Protein AF-A0AA43UEH5-F1 (afdb_monomer_lite)

pLDDT: mean 90.7, std 9.45, range [50.19, 98.5]

Foldseek 3Di:
DVLLVQCPPPDLVSNLVSLVVCLVLVQPVCLVVLVVSLVVDDPSSVVSSVVSVVSLVVLVVCLVVLLVCLQPHDDPSNLVSLVSLLRNPEPVCLVSLLVSLLVDDDPSVVSSLSSQLSNQVSPVVCVVVNVLSSDRADDQDLVVLVVVLVVLCCCQVPVCVVPPLPAQADEPVVLVVLVVVLSVLVSNLSRCVVNVVVDDVVSVVSSVVSVVSSVVSVVSSVSHHYDYDDPPDQVPFAQDPVPRHGWDQDPQGTADPPPGDHD

Structure (mmCIF, N/CA/C/O backbone):
data_A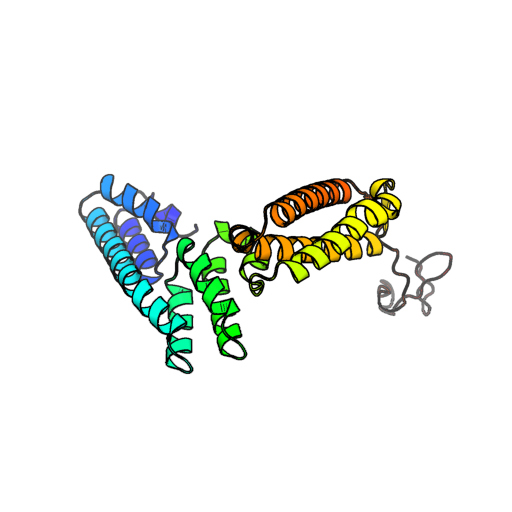F-A0AA43UEH5-F1
#
_entry.id   AF-A0AA43UEH5-F1
#
loop_
_atom_site.group_PDB
_atom_site.id
_atom_site.type_symbol
_atom_site.label_atom_id
_atom_site.label_alt_id
_atom_site.label_comp_id
_atom_site.label_asym_id
_atom_site.label_entity_id
_atom_site.label_seq_id
_atom_site.pdbx_PDB_ins_code
_atom_site.Cartn_x
_atom_site.Cartn_y
_atom_site.Cartn_z
_atom_site.occupancy
_atom_site.B_iso_or_equiv
_atom_site.auth_seq_id
_atom_site.auth_comp_id
_atom_site.auth_asym_id
_atom_site.auth_atom_id
_atom_site.pdbx_PDB_model_num
ATOM 1 N N . ASP A 1 1 ? -4.930 14.121 15.619 1.00 61.22 1 ASP A N 1
ATOM 2 C CA . ASP A 1 1 ? -4.196 15.353 15.995 1.00 61.22 1 ASP A CA 1
ATOM 3 C C . ASP A 1 1 ? -4.979 16.471 16.680 1.00 61.22 1 ASP A C 1
ATOM 5 O O . ASP A 1 1 ? -4.682 16.768 17.833 1.00 61.22 1 ASP A O 1
ATOM 9 N N . MET A 1 2 ? -5.946 17.141 16.036 1.00 75.19 2 MET A N 1
ATOM 10 C CA . MET A 1 2 ? -6.495 18.402 16.584 1.00 75.19 2 MET A CA 1
ATOM 11 C C . MET A 1 2 ? -7.219 18.259 17.939 1.00 75.19 2 MET A C 1
ATOM 13 O O . MET A 1 2 ? -7.168 19.185 18.749 1.00 75.19 2 MET A O 1
ATOM 17 N N . LEU A 1 3 ? -7.880 17.123 18.186 1.00 81.69 3 LEU A N 1
ATOM 18 C CA . LEU A 1 3 ? -8.631 16.855 19.420 1.00 81.69 3 LEU A CA 1
ATOM 19 C C . LEU A 1 3 ? -7.764 16.225 20.520 1.00 81.69 3 LEU A C 1
ATOM 21 O O . LEU A 1 3 ? -7.889 16.596 21.683 1.00 81.69 3 LEU A O 1
ATOM 25 N N . GLN A 1 4 ? -6.829 15.339 20.162 1.00 83.44 4 GLN A N 1
ATOM 26 C CA . GLN A 1 4 ? -5.982 14.605 21.118 1.00 83.44 4 GLN A CA 1
ATOM 27 C C . GLN A 1 4 ? -5.139 15.524 22.010 1.00 83.44 4 GLN A C 1
ATOM 29 O O . GLN A 1 4 ? -4.948 15.232 23.185 1.00 83.44 4 GLN A O 1
ATOM 34 N N . ARG A 1 5 ? -4.703 16.693 21.518 1.00 87.88 5 ARG A N 1
ATOM 35 C CA . ARG A 1 5 ? -3.992 17.682 22.355 1.00 87.88 5 ARG A CA 1
ATOM 36 C C . ARG A 1 5 ? -4.785 18.125 23.591 1.00 87.88 5 ARG A C 1
ATOM 38 O O . ARG A 1 5 ? -4.182 18.460 24.607 1.00 87.88 5 ARG A O 1
ATOM 45 N N . TYR A 1 6 ? -6.117 18.094 23.534 1.00 91.62 6 TYR A N 1
ATOM 46 C CA . TYR A 1 6 ? -6.974 18.460 24.663 1.00 91.62 6 TYR A CA 1
ATOM 47 C C . TYR A 1 6 ? -7.081 17.354 25.724 1.00 91.62 6 TYR A C 1
ATOM 49 O O . TYR A 1 6 ? -7.502 17.639 26.842 1.00 91.62 6 TYR A O 1
ATOM 57 N N . LEU A 1 7 ? -6.597 16.134 25.453 1.00 91.00 7 LEU A N 1
ATOM 58 C CA . LEU A 1 7 ? -6.440 15.086 26.474 1.00 91.00 7 LEU A CA 1
ATOM 59 C C . LEU A 1 7 ? -5.427 15.487 27.566 1.00 91.00 7 LEU A C 1
ATOM 61 O O . LEU A 1 7 ? -5.494 14.999 28.696 1.00 91.00 7 LEU A O 1
ATOM 65 N N . LYS A 1 8 ? -4.524 16.429 27.259 1.00 90.12 8 LYS A N 1
ATOM 66 C CA . LYS A 1 8 ? -3.533 16.992 28.192 1.00 90.12 8 LYS A CA 1
ATOM 67 C C . LYS A 1 8 ? -4.030 18.233 28.951 1.00 90.12 8 LYS A C 1
ATOM 69 O O . LYS A 1 8 ? -3.262 18.812 29.712 1.00 90.12 8 LYS A O 1
ATOM 74 N N . ASN A 1 9 ? -5.282 18.660 28.755 1.00 91.94 9 ASN A N 1
ATOM 75 C CA . ASN A 1 9 ? -5.841 19.839 29.428 1.00 91.94 9 ASN A CA 1
ATOM 76 C C . ASN A 1 9 ? -5.871 19.652 30.960 1.00 91.94 9 ASN A C 1
ATOM 78 O O . ASN A 1 9 ? -5.959 18.529 31.441 1.00 91.94 9 ASN A O 1
ATOM 82 N N . SER A 1 10 ? -5.792 20.719 31.751 1.00 89.19 10 SER A N 1
ATOM 83 C CA . SER A 1 10 ? -5.919 20.614 33.212 1.00 89.19 10 SER A CA 1
ATOM 84 C C . SER A 1 10 ? -7.360 20.340 33.663 1.00 89.19 10 SER A C 1
ATOM 86 O O . SER A 1 10 ? -7.561 19.687 34.687 1.00 89.19 10 SER A O 1
ATOM 88 N N . ASP A 1 11 ? -8.359 20.787 32.898 1.00 93.44 11 ASP A N 1
ATOM 89 C CA . ASP A 1 11 ? -9.774 20.579 33.190 1.00 93.44 11 ASP A CA 1
ATOM 90 C C . ASP A 1 11 ? -10.220 19.159 32.809 1.00 93.44 11 ASP A C 1
ATOM 92 O O . ASP A 1 11 ? -10.184 18.733 31.651 1.00 93.44 11 ASP A O 1
ATOM 96 N N . GLN A 1 12 ? -10.683 18.418 33.812 1.00 91.50 12 GLN A N 1
ATOM 97 C CA . GLN A 1 12 ? -11.155 17.044 33.669 1.00 91.50 12 GLN A CA 1
ATOM 98 C C . GLN A 1 12 ? -12.424 16.937 32.823 1.00 91.50 12 GLN A C 1
ATOM 100 O O . GLN A 1 12 ? -12.582 15.955 32.101 1.00 91.50 12 GLN A O 1
ATOM 105 N N . ARG A 1 13 ? -13.311 17.937 32.868 1.00 93.81 13 ARG A N 1
ATOM 106 C CA . ARG A 1 13 ? -14.539 17.950 32.059 1.00 93.81 13 ARG A CA 1
ATOM 107 C C . ARG A 1 13 ? -14.193 18.052 30.583 1.00 93.81 13 ARG A C 1
ATOM 109 O O . ARG A 1 13 ? -14.761 17.329 29.775 1.00 93.81 13 ARG A O 1
ATOM 116 N N . VAL A 1 14 ? -13.199 18.879 30.252 1.00 94.62 14 VAL A N 1
ATOM 117 C CA . VAL A 1 14 ? -12.677 18.991 28.885 1.00 94.62 14 VAL A CA 1
ATOM 118 C C . VAL A 1 14 ? -12.113 17.650 28.421 1.00 94.62 14 VAL A C 1
ATOM 120 O O . VAL A 1 14 ? -12.429 17.220 27.316 1.00 94.62 14 VAL A O 1
ATOM 123 N N . LYS A 1 15 ? -11.338 16.946 29.259 1.00 94.88 15 LYS A N 1
ATOM 124 C CA . LYS A 1 15 ? -10.844 15.604 28.905 1.00 94.88 15 LYS A CA 1
ATOM 125 C C . LYS A 1 15 ? -11.985 14.631 28.623 1.00 94.88 15 LYS A C 1
ATOM 127 O O . LYS A 1 15 ? -11.950 13.963 27.599 1.00 94.88 15 LYS A O 1
ATOM 132 N N . ILE A 1 16 ? -12.986 14.561 29.501 1.00 95.38 16 ILE A N 1
ATOM 133 C CA . ILE A 1 16 ? -14.135 13.651 29.352 1.00 95.38 16 ILE A CA 1
ATOM 134 C C . ILE A 1 16 ? -14.909 13.948 28.062 1.00 95.38 16 ILE A C 1
ATOM 136 O O . ILE A 1 16 ? -15.238 13.021 27.322 1.00 95.38 16 ILE A O 1
ATOM 140 N N . GLU A 1 17 ? -15.145 15.222 27.753 1.00 95.25 17 GLU A N 1
ATOM 141 C CA . GLU A 1 17 ? -15.842 15.623 26.527 1.00 95.25 17 GLU A CA 1
ATOM 142 C C . GLU A 1 17 ? -15.043 15.234 25.278 1.00 95.25 17 GLU A C 1
ATOM 144 O O . GLU A 1 17 ? -15.584 14.683 24.320 1.00 95.25 17 GLU A O 1
ATOM 149 N N . VAL A 1 18 ? -13.723 15.435 25.310 1.00 95.94 18 VAL A N 1
ATOM 150 C CA . VAL A 1 18 ? -12.828 15.023 24.223 1.00 95.94 18 VAL A CA 1
ATOM 151 C C . VAL A 1 18 ? -12.849 13.505 24.052 1.00 95.94 18 VAL A C 1
ATOM 153 O O . VAL A 1 18 ? -12.978 13.037 22.927 1.00 95.94 18 VAL A O 1
ATOM 156 N N . ILE A 1 19 ? -12.779 12.726 25.135 1.00 95.88 19 ILE A N 1
ATOM 157 C CA . ILE A 1 19 ? -12.873 11.258 25.080 1.00 95.88 19 ILE A CA 1
ATOM 158 C C . ILE A 1 19 ? -14.216 10.824 24.478 1.00 95.88 19 ILE A C 1
ATOM 160 O O . ILE A 1 19 ? -14.256 9.935 23.629 1.00 95.88 19 ILE A O 1
ATOM 164 N N . THR A 1 20 ? -15.310 11.478 24.864 1.00 94.25 20 THR A N 1
ATOM 165 C CA . THR A 1 20 ? -16.656 11.204 24.339 1.00 94.25 20 THR A CA 1
ATOM 166 C C . THR A 1 20 ? -16.730 11.489 22.840 1.00 94.25 20 THR A C 1
ATOM 168 O O . THR A 1 20 ? -17.197 10.654 22.066 1.00 94.25 20 THR A O 1
ATOM 171 N N . LEU A 1 21 ? -16.190 12.626 22.399 1.00 93.81 21 LEU A N 1
ATOM 172 C CA . LEU A 1 21 ? -16.119 12.981 20.986 1.00 93.81 21 LEU A CA 1
ATOM 173 C C . LEU A 1 21 ? -15.268 11.977 20.193 1.00 93.81 21 LEU A C 1
ATOM 175 O O . LEU A 1 21 ? -15.700 11.504 19.144 1.00 93.81 21 LEU A O 1
ATOM 179 N N . LEU A 1 22 ? -14.097 11.597 20.714 1.00 93.19 22 LEU A N 1
ATOM 180 C CA . LEU A 1 22 ? -13.231 10.577 20.113 1.00 93.19 22 LEU A CA 1
ATOM 181 C C . LEU A 1 22 ? -13.930 9.209 20.039 1.00 93.19 22 LEU A C 1
ATOM 183 O O . LEU A 1 22 ? -13.752 8.495 19.055 1.00 93.19 22 LEU A O 1
ATOM 187 N N . THR A 1 23 ? -14.755 8.862 21.033 1.00 91.38 23 THR A N 1
ATOM 188 C CA . THR A 1 23 ? -15.570 7.632 21.043 1.00 91.38 23 THR A CA 1
ATOM 189 C C . THR A 1 23 ? -16.600 7.659 19.917 1.00 91.38 23 THR A C 1
ATOM 191 O O . THR A 1 23 ? -16.675 6.723 19.122 1.00 91.38 23 THR A O 1
ATOM 194 N N . ASN A 1 24 ? -17.346 8.760 19.800 1.00 88.56 24 ASN A N 1
ATOM 195 C CA . ASN A 1 24 ? -18.379 8.937 18.776 1.00 88.56 24 ASN A CA 1
ATOM 196 C C . ASN A 1 24 ? -17.799 8.921 17.356 1.00 88.56 24 ASN A C 1
ATOM 198 O O . ASN A 1 24 ? -18.402 8.358 16.444 1.00 88.56 24 ASN A O 1
ATOM 202 N N . LEU A 1 25 ? -16.613 9.507 17.180 1.00 86.19 25 LEU A N 1
ATOM 203 C CA . LEU A 1 25 ? -15.881 9.516 15.913 1.00 86.19 25 LEU A CA 1
ATOM 204 C C . LEU A 1 25 ? -15.111 8.212 15.645 1.00 86.19 25 LEU A C 1
ATOM 206 O O . LEU A 1 25 ? -14.639 8.008 14.529 1.00 86.19 25 LEU A O 1
ATOM 210 N N . ARG A 1 26 ? -15.003 7.320 16.639 1.00 85.50 26 ARG A N 1
ATOM 211 C CA . ARG A 1 26 ? -14.214 6.076 16.586 1.00 85.50 26 ARG A CA 1
ATOM 212 C C . ARG A 1 26 ? -12.745 6.324 16.230 1.00 85.50 26 ARG A C 1
ATOM 214 O O . ARG A 1 26 ? -12.151 5.623 15.409 1.00 85.50 26 ARG A O 1
ATOM 221 N N . GLU A 1 27 ? -12.157 7.339 16.856 1.00 86.88 27 GLU A N 1
ATOM 222 C CA . GLU A 1 27 ? -10.798 7.804 16.571 1.00 86.88 27 GLU A CA 1
ATOM 223 C C . GLU A 1 27 ? -9.733 6.858 17.131 1.00 86.88 27 GLU A C 1
ATOM 225 O O . GLU A 1 27 ? -9.153 7.076 18.196 1.00 86.88 27 GLU A O 1
ATOM 230 N N . ARG A 1 28 ? -9.439 5.795 16.376 1.00 84.94 28 ARG A N 1
ATOM 231 C CA . ARG A 1 28 ? -8.486 4.740 16.764 1.00 84.94 28 ARG A CA 1
ATOM 232 C C . ARG A 1 28 ? -7.089 5.253 17.095 1.00 84.94 28 ARG A C 1
ATOM 234 O O . ARG A 1 28 ? -6.418 4.678 17.945 1.00 84.94 28 ARG A O 1
ATOM 241 N N . GLN A 1 29 ? -6.651 6.342 16.466 1.00 84.12 29 GLN A N 1
ATOM 242 C CA . GLN A 1 29 ? -5.343 6.937 16.755 1.00 84.12 29 GLN A CA 1
ATOM 243 C C . GLN A 1 29 ? -5.217 7.368 18.224 1.00 84.12 29 GLN A C 1
ATOM 245 O O . GLN A 1 29 ? -4.112 7.431 18.749 1.00 84.12 29 GLN A O 1
ATOM 250 N N . ALA A 1 30 ? -6.333 7.645 18.906 1.00 90.00 30 ALA A N 1
ATOM 251 C CA . ALA A 1 30 ? -6.329 8.014 20.313 1.00 90.00 30 ALA A CA 1
ATOM 252 C C . ALA A 1 30 ? -6.156 6.818 21.262 1.00 90.00 30 ALA A C 1
ATOM 254 O O . ALA A 1 30 ? -5.933 7.045 22.443 1.00 90.00 30 ALA A O 1
ATOM 255 N N . ILE A 1 31 ? -6.217 5.558 20.801 1.00 90.81 31 ILE A N 1
ATOM 256 C CA . ILE A 1 31 ? -6.143 4.377 21.686 1.00 90.81 31 ILE A CA 1
ATOM 257 C C . ILE A 1 31 ? -4.894 4.409 22.579 1.00 90.81 31 ILE A C 1
ATOM 259 O O . ILE A 1 31 ? -5.000 4.119 23.770 1.00 90.81 31 ILE A O 1
ATOM 263 N N . GLY A 1 32 ? -3.730 4.776 22.030 1.00 90.19 32 GLY A N 1
ATOM 264 C CA . GLY A 1 32 ? -2.484 4.892 22.797 1.00 90.19 32 GLY A CA 1
ATOM 265 C C . GLY A 1 32 ? -2.583 5.943 23.905 1.00 90.19 32 GLY A C 1
ATOM 266 O O . GLY A 1 32 ? -2.446 5.610 25.082 1.00 90.19 32 GLY A O 1
ATOM 267 N N . ASP A 1 33 ? -2.920 7.179 23.528 1.00 92.88 33 ASP A N 1
ATOM 268 C CA . ASP A 1 33 ? -3.085 8.303 24.458 1.00 92.88 33 ASP A CA 1
ATOM 269 C C . ASP A 1 33 ? -4.147 8.012 25.533 1.00 92.88 33 ASP A C 1
ATOM 271 O O . ASP A 1 33 ? -3.974 8.353 26.700 1.00 92.88 33 ASP A O 1
ATOM 275 N N . ILE A 1 34 ? -5.249 7.353 25.162 1.00 94.81 34 ILE A N 1
ATOM 276 C CA . ILE A 1 34 ? -6.349 6.998 26.066 1.00 94.81 34 ILE A CA 1
ATOM 277 C C . ILE A 1 34 ? -5.930 5.902 27.052 1.00 94.81 34 ILE A C 1
ATOM 279 O O . ILE A 1 34 ? -6.298 5.972 28.227 1.00 94.81 34 ILE A O 1
ATOM 283 N N . LYS A 1 35 ? -5.137 4.910 26.617 1.00 94.56 35 LYS A N 1
ATOM 284 C CA . LYS A 1 35 ? -4.568 3.886 27.511 1.00 94.56 35 LYS A CA 1
ATOM 285 C C . LYS A 1 35 ? -3.639 4.513 28.550 1.00 94.56 35 LYS A C 1
ATOM 287 O O . LYS A 1 35 ? -3.760 4.188 29.728 1.00 94.56 35 LYS A O 1
ATOM 292 N N . GLU A 1 36 ? -2.766 5.431 28.139 1.00 93.50 36 GLU A N 1
ATOM 293 C CA . GLU A 1 36 ? -1.887 6.166 29.059 1.00 93.50 36 GLU A CA 1
ATOM 294 C C . GLU A 1 36 ? -2.692 7.070 30.007 1.00 93.50 36 GLU A C 1
ATOM 296 O O . GLU A 1 36 ? -2.495 7.053 31.227 1.00 93.50 36 GLU A O 1
ATOM 301 N N . LEU A 1 37 ? -3.659 7.819 29.469 1.00 93.69 37 LEU A N 1
ATOM 302 C CA . LEU A 1 37 ? -4.508 8.713 30.251 1.00 93.69 37 LEU A CA 1
ATOM 303 C C . LEU A 1 37 ? -5.328 7.947 31.292 1.00 93.69 37 LEU A C 1
ATOM 305 O O . LEU A 1 37 ? -5.482 8.416 32.416 1.00 93.69 37 LEU A O 1
ATOM 309 N N . ARG A 1 38 ? -5.826 6.751 30.965 1.00 93.88 38 ARG A N 1
ATOM 310 C CA . ARG A 1 38 ? -6.564 5.895 31.906 1.00 93.88 38 ARG A CA 1
ATOM 311 C C . ARG A 1 38 ? -5.754 5.576 33.167 1.00 93.88 38 ARG A C 1
ATOM 313 O O . ARG A 1 38 ? -6.338 5.521 34.246 1.00 93.88 38 ARG A O 1
ATOM 320 N N . ILE A 1 39 ? -4.444 5.360 33.022 1.00 92.00 39 ILE A N 1
ATOM 321 C CA . ILE A 1 39 ? -3.530 4.998 34.119 1.00 92.00 39 ILE A CA 1
ATOM 322 C C . ILE A 1 39 ? -3.191 6.221 34.981 1.00 92.00 39 ILE A C 1
ATOM 324 O O . ILE A 1 39 ? -3.028 6.103 36.191 1.00 92.00 39 ILE A O 1
ATOM 328 N N . THR A 1 40 ? -3.074 7.393 34.358 1.00 90.12 40 THR A N 1
ATOM 329 C CA . THR A 1 40 ? -2.546 8.615 34.993 1.00 90.12 40 THR A CA 1
ATOM 330 C C . THR A 1 40 ? -3.622 9.580 35.493 1.00 90.12 40 THR A C 1
ATOM 332 O O . THR A 1 40 ? -3.306 10.566 36.161 1.00 90.12 40 THR A O 1
ATOM 335 N N . SER A 1 41 ? -4.890 9.340 35.158 1.00 89.12 41 SER A N 1
ATOM 336 C CA . SER A 1 41 ? -6.005 10.234 35.471 1.00 89.12 41 SER A CA 1
ATOM 337 C C . SER A 1 41 ? -6.818 9.786 36.685 1.00 89.12 41 SER A C 1
ATOM 339 O O . SER A 1 41 ? -6.616 8.714 37.248 1.00 89.12 41 SER A O 1
ATOM 341 N N . ASN A 1 42 ? -7.740 10.646 37.118 1.00 91.00 42 ASN A N 1
ATOM 342 C CA . ASN A 1 42 ? -8.661 10.319 38.197 1.00 91.00 42 ASN A CA 1
ATOM 343 C C . ASN A 1 42 ? -9.809 9.418 37.717 1.00 91.00 42 ASN A C 1
ATOM 345 O O . ASN A 1 42 ? -9.997 9.202 36.523 1.00 91.00 42 ASN A O 1
ATOM 349 N N . GLU A 1 43 ? -10.621 8.954 38.664 1.00 91.94 43 GLU A N 1
ATOM 350 C CA . GLU A 1 43 ? -11.696 7.986 38.428 1.00 91.94 43 GLU A CA 1
ATOM 351 C C . GLU A 1 43 ? -12.658 8.382 37.294 1.00 91.94 43 GLU A C 1
ATOM 353 O O . GLU A 1 43 ? -12.914 7.578 36.403 1.00 91.94 43 GLU A O 1
ATOM 358 N N . ASN A 1 44 ? -13.126 9.635 37.254 1.00 91.75 44 ASN A N 1
ATOM 359 C CA . ASN A 1 44 ? -14.076 10.084 36.227 1.00 91.75 44 ASN A CA 1
ATOM 360 C C . ASN A 1 44 ? -13.491 10.028 34.808 1.00 91.75 44 ASN A C 1
ATOM 362 O O . ASN A 1 44 ? -14.144 9.551 33.880 1.00 91.75 44 ASN A O 1
ATOM 366 N N . VAL A 1 45 ? -12.255 10.505 34.631 1.00 94.00 45 VAL A N 1
ATOM 367 C CA . VAL A 1 45 ? -11.570 10.459 33.331 1.00 94.00 45 VAL A CA 1
ATOM 368 C C . VAL A 1 45 ? -11.214 9.013 32.976 1.00 94.00 45 VAL A C 1
ATOM 370 O O . VAL A 1 45 ? -11.409 8.603 31.835 1.00 94.00 45 VAL A O 1
ATOM 373 N N . SER A 1 46 ? -10.775 8.215 33.952 1.00 93.88 46 SER A N 1
ATOM 374 C CA . SER A 1 46 ? -10.467 6.794 33.767 1.00 93.88 46 SER A CA 1
ATOM 375 C C . SER A 1 46 ? -11.695 5.997 33.307 1.00 93.88 46 SER A C 1
ATOM 377 O O . SER A 1 46 ? -11.594 5.211 32.365 1.00 93.88 46 SER A O 1
ATOM 379 N N . ASN A 1 47 ? -12.874 6.262 33.878 1.00 93.69 47 ASN A N 1
ATOM 380 C CA . ASN A 1 47 ? -14.139 5.647 33.467 1.00 93.69 47 ASN A CA 1
ATOM 381 C C . ASN A 1 47 ? -14.530 6.025 32.031 1.00 93.69 47 ASN A C 1
ATOM 383 O O . ASN A 1 47 ? -14.933 5.155 31.257 1.00 93.69 47 ASN A O 1
ATOM 387 N N . ALA A 1 48 ? -14.353 7.291 31.635 1.00 93.75 48 ALA A N 1
ATOM 388 C CA . ALA A 1 48 ? -14.555 7.705 30.246 1.00 93.75 48 ALA A CA 1
ATOM 389 C C . ALA A 1 48 ? -13.588 6.973 29.295 1.00 93.75 48 ALA A C 1
ATOM 391 O O . ALA A 1 48 ? -14.008 6.478 28.247 1.00 93.75 48 ALA A O 1
ATOM 392 N N . CYS A 1 49 ? -12.313 6.832 29.679 1.00 95.06 49 CYS A N 1
ATOM 393 C CA . CYS A 1 49 ? -11.339 6.048 28.918 1.00 95.06 49 CYS A CA 1
ATOM 394 C C . CYS A 1 49 ? -11.762 4.577 28.780 1.00 95.06 49 CYS A C 1
ATOM 396 O O . CYS A 1 49 ? -11.620 4.009 27.702 1.00 95.06 49 CYS A O 1
ATOM 398 N N . VAL A 1 50 ? -12.292 3.951 29.839 1.00 94.12 50 VAL A N 1
ATOM 399 C CA . VAL A 1 50 ? -12.818 2.574 29.779 1.00 94.12 50 VAL A CA 1
ATOM 400 C C . VAL A 1 50 ? -13.970 2.474 28.779 1.00 94.12 50 VAL A C 1
ATOM 402 O O . VAL A 1 50 ? -13.965 1.561 27.958 1.00 94.12 50 VAL A O 1
ATOM 405 N N . GLY A 1 51 ? -14.909 3.425 28.790 1.00 92.31 51 GLY A N 1
ATOM 406 C CA . GLY A 1 51 ? -16.012 3.467 27.824 1.00 92.31 51 GLY A CA 1
ATOM 407 C C . GLY A 1 51 ? -15.534 3.574 26.370 1.00 92.31 51 GLY A C 1
ATOM 408 O O . GLY A 1 51 ? -16.017 2.839 25.505 1.00 92.31 51 GLY A O 1
ATOM 409 N N . PHE A 1 52 ? -14.537 4.427 26.107 1.00 93.69 52 PHE A N 1
ATOM 410 C CA . PHE A 1 52 ? -13.892 4.520 24.794 1.00 93.69 52 PHE A CA 1
ATOM 411 C C . PHE A 1 52 ? -13.263 3.183 24.381 1.00 93.69 52 PHE A C 1
ATOM 413 O O . PHE A 1 52 ? -13.535 2.689 23.289 1.00 93.69 52 PHE A O 1
ATOM 420 N N . LEU A 1 53 ? -12.444 2.584 25.254 1.00 92.75 53 LEU A N 1
ATOM 421 C CA . LEU A 1 53 ? -11.720 1.345 24.952 1.00 92.75 53 LEU A CA 1
ATOM 422 C C . LEU A 1 53 ? -12.683 0.181 24.700 1.00 92.75 53 LEU A C 1
ATOM 424 O O . LEU A 1 53 ? -12.551 -0.491 23.687 1.00 92.75 53 LEU A O 1
ATOM 428 N N . TYR A 1 54 ? -13.713 0.027 25.534 1.00 90.88 54 TYR A N 1
ATOM 429 C CA . TYR A 1 54 ? -14.766 -0.968 25.329 1.00 90.88 54 TYR A CA 1
ATOM 430 C C . TYR A 1 54 ? -15.489 -0.780 23.985 1.00 90.88 54 TYR A C 1
ATOM 432 O O . TYR A 1 54 ? -15.768 -1.742 23.270 1.00 90.88 54 TYR A O 1
ATOM 440 N N . THR A 1 55 ? -15.768 0.467 23.595 1.00 89.56 55 THR A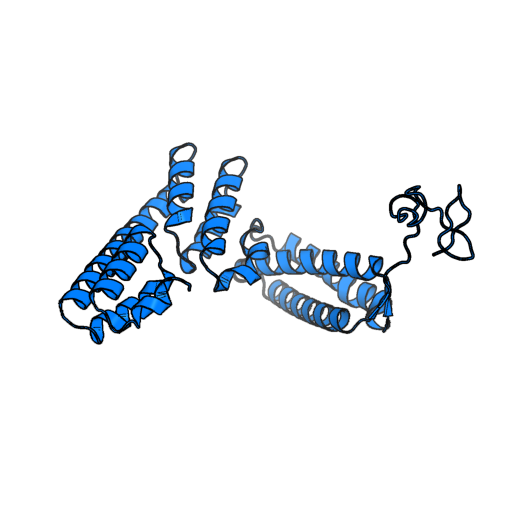 N 1
ATOM 441 C CA . THR A 1 55 ? -16.382 0.757 22.289 1.00 89.56 55 THR A CA 1
ATOM 442 C C . THR A 1 55 ? -15.457 0.367 21.132 1.00 89.56 55 THR A C 1
ATOM 444 O O . THR A 1 55 ? -15.933 -0.091 20.098 1.00 89.56 55 THR A O 1
ATOM 447 N N . MET A 1 56 ? -14.141 0.532 21.277 1.00 88.88 56 MET A N 1
ATOM 448 C CA . MET A 1 56 ? -13.185 0.106 20.249 1.00 88.88 56 MET A CA 1
ATOM 449 C C . MET A 1 56 ? -13.060 -1.418 20.184 1.00 88.88 56 MET A C 1
ATOM 451 O O . MET A 1 56 ? -13.096 -1.962 19.083 1.00 88.88 56 MET A O 1
ATOM 455 N N . ASP A 1 57 ? -13.004 -2.095 21.332 1.00 86.00 57 ASP A N 1
ATOM 456 C CA . ASP A 1 57 ? -12.928 -3.558 21.411 1.00 86.00 57 ASP A CA 1
ATOM 457 C C . ASP A 1 57 ? -14.175 -4.205 20.788 1.00 86.00 57 ASP A C 1
ATOM 459 O O . ASP A 1 57 ? -14.071 -5.049 19.903 1.00 86.00 57 ASP A O 1
ATOM 463 N N . THR A 1 58 ? -15.370 -3.721 21.142 1.00 84.81 58 THR A N 1
ATOM 464 C CA . THR A 1 58 ? -16.620 -4.214 20.535 1.00 84.81 58 THR A CA 1
ATOM 465 C C . THR A 1 58 ? -16.671 -3.990 19.028 1.00 84.81 58 THR A C 1
ATOM 467 O O . THR A 1 58 ? -17.250 -4.799 18.315 1.00 84.81 58 THR A O 1
ATOM 470 N N . VAL A 1 59 ? -16.084 -2.906 18.511 1.00 82.69 59 VAL A N 1
ATOM 471 C CA . VAL A 1 59 ? -15.974 -2.683 17.062 1.00 82.69 59 VAL A CA 1
ATOM 472 C C . VAL A 1 59 ? -14.998 -3.673 16.418 1.00 82.69 59 VAL A C 1
ATOM 474 O O . VAL A 1 59 ? -15.268 -4.136 15.307 1.00 82.69 59 VAL A O 1
ATOM 477 N N . ASP A 1 60 ? -13.897 -4.001 17.095 1.00 85.62 60 ASP A N 1
ATOM 478 C CA . ASP A 1 60 ? -12.900 -4.967 16.623 1.00 85.62 60 ASP A CA 1
ATOM 479 C C . ASP A 1 60 ? -13.471 -6.382 16.513 1.00 85.62 60 ASP A C 1
ATOM 481 O O . ASP A 1 60 ? -13.174 -7.076 15.538 1.00 85.62 60 ASP A O 1
ATOM 485 N N . ASP A 1 61 ? -14.364 -6.765 17.426 1.00 87.38 61 ASP A N 1
ATOM 486 C CA . ASP A 1 61 ? -15.027 -8.073 17.418 1.00 87.38 61 ASP A CA 1
ATOM 487 C C . ASP A 1 61 ? -15.862 -8.326 16.149 1.00 87.38 61 ASP A C 1
ATOM 489 O O . ASP A 1 61 ? -16.043 -9.475 15.750 1.00 87.38 61 ASP A O 1
ATOM 493 N N . TYR A 1 62 ? -16.327 -7.277 15.456 1.00 87.62 62 TYR A N 1
ATOM 494 C CA . TYR A 1 62 ? -17.086 -7.419 14.203 1.00 87.62 62 TYR A CA 1
ATOM 495 C C . TYR A 1 62 ? -16.207 -7.558 12.953 1.00 87.62 62 TYR A C 1
ATOM 497 O O . TYR A 1 62 ? -16.710 -7.922 11.887 1.00 87.62 62 TYR A O 1
ATOM 505 N N . ILE A 1 63 ? -14.912 -7.231 13.026 1.00 94.50 63 ILE A N 1
ATOM 506 C CA . ILE A 1 63 ? -14.019 -7.265 11.856 1.00 94.50 63 ILE A CA 1
ATOM 507 C C . ILE A 1 63 ? -13.937 -8.674 11.239 1.00 94.50 63 ILE A C 1
ATOM 509 O O . ILE A 1 63 ? -14.054 -8.763 10.012 1.00 94.50 63 ILE A O 1
ATOM 513 N N . PRO A 1 64 ? -13.791 -9.769 12.017 1.00 95.19 64 PRO A N 1
ATOM 514 C CA . PRO A 1 64 ? -13.786 -11.127 11.474 1.00 95.19 64 PRO A CA 1
ATOM 515 C C . PRO A 1 64 ? -15.043 -11.467 10.664 1.00 95.19 64 PRO A C 1
ATOM 517 O O . PRO A 1 64 ? -14.918 -11.960 9.544 1.00 95.19 64 PRO A O 1
ATOM 520 N N . ASP A 1 65 ? -16.232 -11.130 11.167 1.00 94.62 65 ASP A N 1
ATOM 521 C CA . ASP A 1 65 ? -17.503 -11.395 10.477 1.00 94.62 65 ASP A CA 1
ATOM 522 C C . ASP A 1 65 ? -17.624 -10.590 9.178 1.00 94.62 65 ASP A C 1
ATOM 524 O O . ASP A 1 65 ? -18.038 -11.105 8.138 1.00 94.62 65 ASP A O 1
ATOM 528 N N . LEU A 1 66 ? -17.220 -9.314 9.201 1.00 97.00 66 LEU A N 1
ATOM 529 C CA . LEU A 1 66 ? -17.179 -8.492 7.991 1.00 97.00 66 LEU A CA 1
ATOM 530 C C . LEU A 1 66 ? -16.198 -9.070 6.963 1.00 97.00 66 LEU A C 1
ATOM 532 O O . LEU A 1 66 ? -16.499 -9.082 5.770 1.00 97.00 66 LEU A O 1
ATOM 536 N N . MET A 1 67 ? -15.042 -9.561 7.413 1.00 97.81 67 MET A N 1
ATOM 537 C CA . MET A 1 67 ? -14.048 -10.195 6.550 1.00 97.81 67 MET A CA 1
ATOM 538 C C . MET A 1 67 ? -14.587 -11.490 5.924 1.00 97.81 67 MET A C 1
ATOM 540 O O . MET A 1 67 ? -14.366 -11.726 4.736 1.00 97.81 67 MET A O 1
ATOM 544 N N . ASP A 1 68 ? -15.318 -12.305 6.688 1.00 96.94 68 ASP A N 1
ATOM 545 C CA . ASP A 1 68 ? -15.977 -13.518 6.191 1.00 96.94 68 ASP A CA 1
ATOM 546 C C . ASP A 1 68 ? -17.001 -13.194 5.090 1.00 96.94 68 ASP A C 1
ATOM 548 O O . ASP A 1 68 ? -16.956 -13.763 3.992 1.00 96.94 68 ASP A O 1
ATOM 552 N N . ILE A 1 69 ? -17.844 -12.178 5.316 1.00 97.81 69 ILE A N 1
ATOM 553 C CA . ILE A 1 69 ? -18.800 -11.692 4.312 1.00 97.81 69 ILE A CA 1
ATOM 554 C C . ILE A 1 69 ? -18.070 -11.236 3.043 1.00 97.81 69 ILE A C 1
ATOM 556 O O . ILE A 1 69 ? -18.463 -11.612 1.937 1.00 97.81 69 ILE A O 1
ATOM 560 N N . LEU A 1 70 ? -16.992 -10.457 3.177 1.00 98.19 70 LEU A N 1
ATOM 561 C CA . LEU A 1 70 ? -16.213 -9.977 2.032 1.00 98.19 70 LEU A CA 1
ATOM 562 C C . LEU A 1 70 ? -15.578 -11.125 1.230 1.00 98.19 70 LEU A C 1
ATOM 564 O O . LEU A 1 70 ? -15.460 -11.037 0.010 1.00 98.19 70 LEU A O 1
ATOM 568 N N . LYS A 1 71 ? -15.215 -12.237 1.870 1.00 97.50 71 LYS A N 1
ATOM 569 C CA . LYS A 1 71 ? -14.686 -13.417 1.169 1.00 97.50 71 LYS A CA 1
ATOM 570 C C . LYS A 1 71 ? -15.780 -14.166 0.413 1.00 97.50 71 LYS A C 1
ATOM 572 O O . LYS A 1 71 ? -15.617 -14.502 -0.766 1.00 97.50 71 LYS A O 1
ATOM 577 N N . HIS A 1 72 ? -16.910 -14.409 1.070 1.00 96.38 72 HIS A N 1
ATOM 578 C CA . HIS A 1 72 ? -17.847 -15.450 0.644 1.00 96.38 72 HIS A CA 1
ATOM 579 C C . HIS A 1 72 ? -19.164 -14.937 0.062 1.00 96.38 72 HIS A C 1
ATOM 581 O O . HIS A 1 72 ? -19.865 -15.691 -0.614 1.00 96.38 72 HIS A O 1
ATOM 587 N N . LYS A 1 73 ? -19.515 -13.669 0.280 1.00 95.25 73 LYS A N 1
ATOM 588 C CA . LYS A 1 73 ? -20.790 -13.094 -0.164 1.00 95.25 73 LYS A CA 1
ATOM 589 C C . LYS A 1 73 ? -20.608 -12.160 -1.349 1.00 95.25 73 LYS A C 1
ATOM 591 O O . LYS A 1 73 ? -19.500 -11.749 -1.695 1.00 95.25 73 LYS A O 1
ATOM 596 N N . ARG A 1 74 ? -21.717 -11.861 -2.019 1.00 94.12 74 ARG A N 1
ATOM 597 C CA . ARG A 1 74 ? -21.790 -11.034 -3.231 1.00 94.12 74 ARG A CA 1
ATOM 598 C C . ARG A 1 74 ? -22.959 -10.052 -3.111 1.00 94.12 74 ARG A C 1
ATOM 600 O O . ARG A 1 74 ? -23.809 -10.199 -2.234 1.00 94.12 74 ARG A O 1
ATOM 607 N N . GLY A 1 75 ? -23.008 -9.047 -3.983 1.00 92.31 75 GLY A N 1
ATOM 608 C CA . GLY A 1 75 ? -24.120 -8.092 -4.040 1.00 92.31 75 GLY A CA 1
ATOM 609 C C . GLY A 1 75 ? -24.227 -7.193 -2.801 1.00 92.31 75 GLY A C 1
ATOM 610 O O . GLY A 1 75 ? -23.226 -6.682 -2.299 1.00 92.31 75 GLY A O 1
ATOM 611 N N . SER A 1 76 ? -25.449 -6.972 -2.308 1.00 92.62 76 SER A N 1
ATOM 612 C CA . SER A 1 76 ? -25.724 -6.005 -1.234 1.00 92.62 76 SER A CA 1
ATOM 613 C C . SER A 1 76 ? -25.036 -6.332 0.089 1.00 92.62 76 SER A C 1
ATOM 615 O O . SER A 1 76 ? -24.627 -5.412 0.792 1.00 92.62 76 SER A O 1
ATOM 617 N N . GLU A 1 77 ? -24.895 -7.616 0.430 1.00 93.06 77 GLU A N 1
ATOM 618 C CA . GLU A 1 77 ? -24.190 -8.044 1.646 1.00 93.06 77 GLU A CA 1
ATOM 619 C C . GLU A 1 77 ? -22.719 -7.634 1.594 1.00 93.06 77 GLU A C 1
ATOM 621 O O . GLU A 1 77 ? -22.220 -7.003 2.524 1.00 93.06 77 GLU A O 1
ATOM 626 N N . PHE A 1 78 ? -22.061 -7.905 0.464 1.00 97.56 78 PHE A N 1
ATOM 627 C CA . PHE A 1 78 ? -20.676 -7.512 0.234 1.00 97.56 78 PHE A CA 1
ATOM 628 C C . PHE A 1 78 ? -20.515 -5.991 0.282 1.00 97.56 78 PHE A C 1
ATOM 630 O O . PHE A 1 78 ? -19.661 -5.488 1.007 1.00 97.56 78 PHE A O 1
ATOM 637 N N . ARG A 1 79 ? -21.380 -5.244 -0.417 1.00 96.50 79 ARG A N 1
ATOM 638 C CA . ARG A 1 79 ? -21.352 -3.774 -0.419 1.00 96.50 79 ARG A CA 1
ATOM 639 C C . ARG A 1 79 ? -21.479 -3.199 0.991 1.00 96.50 79 ARG A C 1
ATOM 641 O O . ARG A 1 79 ? -20.728 -2.303 1.367 1.00 96.50 79 ARG A O 1
ATOM 648 N N . ASN A 1 80 ? -22.419 -3.719 1.779 1.00 92.62 80 ASN A N 1
ATOM 649 C CA . ASN A 1 80 ? -22.638 -3.270 3.152 1.00 92.62 80 ASN A CA 1
ATOM 650 C C . ASN A 1 80 ? -21.445 -3.617 4.050 1.00 92.62 80 ASN A C 1
ATOM 652 O O . ASN A 1 80 ? -21.059 -2.802 4.890 1.00 92.62 80 ASN A O 1
ATOM 656 N N . ALA A 1 81 ? -20.844 -4.795 3.865 1.00 96.06 81 ALA A N 1
ATOM 657 C CA . ALA A 1 81 ? -19.645 -5.184 4.593 1.00 96.06 81 ALA A CA 1
ATOM 658 C C . ALA A 1 81 ? -18.442 -4.311 4.221 1.00 96.06 81 ALA A C 1
ATOM 660 O O . ALA A 1 81 ? -17.772 -3.817 5.121 1.00 96.06 81 ALA A O 1
ATOM 661 N N . ALA A 1 82 ? -18.220 -4.029 2.934 1.00 97.75 82 ALA A N 1
ATOM 662 C CA . ALA A 1 82 ? -17.150 -3.150 2.460 1.00 97.75 82 ALA A CA 1
ATOM 663 C C . ALA A 1 82 ? -17.313 -1.725 3.010 1.00 97.75 82 ALA A C 1
ATOM 665 O O . ALA A 1 82 ? -16.363 -1.144 3.534 1.00 97.75 82 ALA A O 1
ATOM 666 N N . ALA A 1 83 ? -18.536 -1.186 2.978 1.00 94.62 83 ALA A N 1
ATOM 667 C CA . ALA A 1 83 ? -18.841 0.130 3.534 1.00 94.62 83 ALA A CA 1
ATOM 668 C C . ALA A 1 83 ? -18.588 0.199 5.049 1.00 94.62 83 ALA A C 1
ATOM 670 O O . ALA A 1 83 ? -18.032 1.180 5.537 1.00 94.62 83 ALA A O 1
ATOM 671 N N . ARG A 1 84 ? -18.951 -0.846 5.804 1.00 92.81 84 ARG A N 1
ATOM 672 C CA . ARG A 1 84 ? -18.662 -0.922 7.245 1.00 92.81 84 ARG A CA 1
ATOM 673 C C . ARG A 1 84 ? -17.166 -1.079 7.508 1.00 92.81 84 ARG A C 1
ATOM 675 O O . ARG A 1 84 ? -16.618 -0.348 8.331 1.00 92.81 84 ARG A O 1
ATOM 682 N N . MET A 1 85 ? -16.503 -1.974 6.777 1.00 95.81 85 MET A N 1
ATOM 683 C CA . MET A 1 85 ? -15.069 -2.244 6.880 1.00 95.81 85 MET A CA 1
ATOM 684 C C . MET A 1 85 ? -14.230 -0.993 6.592 1.00 95.81 85 MET A C 1
ATOM 686 O O . MET A 1 85 ? -13.255 -0.740 7.294 1.00 95.81 85 MET A O 1
ATOM 690 N N . ARG A 1 86 ? -14.658 -0.133 5.659 1.00 94.12 86 ARG A N 1
ATOM 691 C CA . ARG A 1 86 ? -14.054 1.188 5.418 1.00 94.12 86 ARG A CA 1
ATOM 692 C C . ARG A 1 86 ? -13.880 1.989 6.715 1.00 94.12 86 ARG A C 1
ATOM 694 O O . ARG A 1 86 ? -12.817 2.564 6.962 1.00 94.12 86 ARG A O 1
ATOM 701 N N . SER A 1 87 ? -14.906 1.996 7.565 1.00 87.00 87 SER A N 1
ATOM 702 C CA . SER A 1 87 ? -14.925 2.744 8.826 1.00 87.00 87 SER A CA 1
ATOM 703 C C . SER A 1 87 ? -14.215 2.030 9.973 1.00 87.00 87 SER A C 1
ATOM 705 O O . SER A 1 87 ? -13.651 2.703 10.830 1.00 87.00 87 SER A O 1
ATOM 707 N N . VAL A 1 88 ? -14.246 0.694 10.015 1.00 88.69 88 VAL A N 1
ATOM 708 C CA . VAL A 1 88 ? -13.786 -0.061 11.196 1.00 88.69 88 VAL A CA 1
ATOM 709 C C . VAL A 1 88 ? -12.474 -0.811 11.012 1.00 88.69 88 VAL A C 1
ATOM 711 O O . VAL A 1 88 ? -11.801 -1.039 12.009 1.00 88.69 88 VAL A O 1
ATOM 714 N N . GLY A 1 89 ? -12.077 -1.140 9.781 1.00 92.44 89 GLY A N 1
ATOM 715 C CA . GLY A 1 89 ? -10.870 -1.916 9.485 1.00 92.44 89 GLY A CA 1
ATOM 716 C C . GLY A 1 89 ? -9.584 -1.276 10.012 1.00 92.44 89 GLY A C 1
ATOM 717 O O . GLY 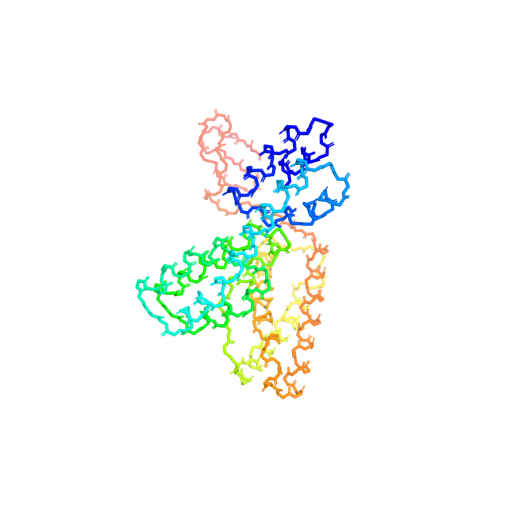A 1 89 ? -9.531 -0.089 10.341 1.00 92.44 89 GLY A O 1
ATOM 718 N N . ARG A 1 90 ? -8.523 -2.051 10.119 1.00 92.19 90 ARG A N 1
ATOM 719 C CA . ARG A 1 90 ? -7.259 -1.615 10.709 1.00 92.19 90 ARG A CA 1
ATOM 720 C C . ARG A 1 90 ? -6.142 -1.724 9.680 1.00 92.19 90 ARG A C 1
ATOM 722 O O . ARG A 1 90 ? -6.335 -2.257 8.585 1.00 92.19 90 ARG A O 1
ATOM 729 N N . GLU A 1 91 ? -4.979 -1.176 10.010 1.00 94.12 91 GLU A N 1
ATOM 730 C CA . GLU A 1 91 ? -3.807 -1.242 9.132 1.00 94.12 91 GLU A CA 1
ATOM 731 C C . GLU A 1 91 ? -3.430 -2.704 8.841 1.00 94.12 91 GLU A C 1
ATOM 733 O O . GLU A 1 91 ? -3.201 -3.080 7.691 1.00 94.12 91 GLU A O 1
ATOM 738 N N . GLU A 1 92 ? -3.475 -3.544 9.870 1.00 94.19 92 GLU A N 1
ATOM 739 C CA . GLU A 1 92 ? -3.199 -4.977 9.823 1.00 94.19 92 GLU A CA 1
ATOM 740 C C . GLU A 1 92 ? -4.209 -5.793 9.000 1.00 94.19 92 GLU A C 1
ATOM 742 O O . GLU A 1 92 ? -3.888 -6.907 8.586 1.00 94.19 92 GLU A O 1
ATOM 747 N N . ASP A 1 93 ? -5.395 -5.251 8.704 1.00 96.12 93 ASP A N 1
ATOM 748 C CA . ASP A 1 93 ? -6.416 -5.941 7.905 1.00 96.12 93 ASP A CA 1
ATOM 749 C C . ASP A 1 93 ? -6.193 -5.749 6.393 1.00 96.12 93 ASP A C 1
ATOM 751 O O . ASP A 1 93 ? -6.686 -6.530 5.572 1.00 96.12 93 ASP A O 1
ATOM 755 N N . ILE A 1 94 ? -5.418 -4.731 5.995 1.00 96.31 94 ILE A N 1
ATOM 756 C CA . ILE A 1 94 ? -5.173 -4.392 4.586 1.00 96.31 94 ILE A CA 1
ATOM 757 C C . ILE A 1 94 ? -4.607 -5.55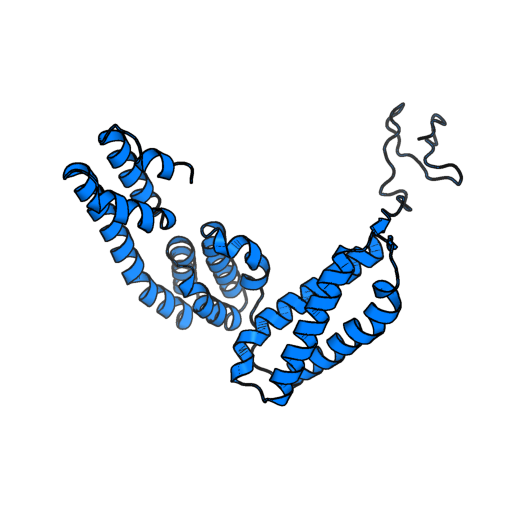7 3.768 1.00 96.31 94 ILE A C 1
ATOM 759 O O . ILE A 1 94 ? -5.089 -5.748 2.649 1.00 96.31 94 ILE A O 1
ATOM 763 N N . PRO A 1 95 ? -3.624 -6.348 4.243 1.00 94.44 95 PRO A N 1
ATOM 764 C CA . PRO A 1 95 ? -3.112 -7.479 3.477 1.00 94.44 95 PRO A CA 1
ATOM 765 C C . PRO A 1 95 ? -4.206 -8.470 3.064 1.00 94.44 95 PRO A C 1
ATOM 767 O O . PRO A 1 95 ? -4.202 -8.945 1.929 1.00 94.44 95 PRO A O 1
ATOM 770 N N . GLU A 1 96 ? -5.166 -8.753 3.945 1.00 95.94 96 GLU A N 1
ATOM 771 C CA . GLU A 1 96 ? -6.265 -9.674 3.650 1.00 95.94 96 GLU A CA 1
ATOM 772 C C . GLU A 1 96 ? -7.314 -9.028 2.737 1.00 95.94 96 GLU A C 1
ATOM 774 O O . GLU A 1 96 ? -7.719 -9.632 1.743 1.00 95.94 96 GLU A O 1
ATOM 779 N N . LEU A 1 97 ? -7.678 -7.765 2.991 1.00 97.50 97 LEU A N 1
ATOM 780 C CA . LEU A 1 97 ? -8.576 -7.000 2.117 1.00 97.50 97 LEU A CA 1
ATOM 781 C C . LEU A 1 97 ? -8.021 -6.889 0.695 1.00 97.50 97 LEU A C 1
ATOM 783 O O . LEU A 1 97 ? -8.768 -6.985 -0.278 1.00 97.50 97 LEU A O 1
ATOM 787 N N . ARG A 1 98 ? -6.701 -6.748 0.552 1.00 96.56 98 ARG A N 1
ATOM 788 C CA . ARG A 1 98 ? -6.045 -6.769 -0.755 1.00 96.56 98 ARG A CA 1
ATOM 789 C C . ARG A 1 98 ? -6.227 -8.109 -1.460 1.00 96.56 98 ARG A C 1
ATOM 791 O O . ARG A 1 98 ? -6.527 -8.100 -2.647 1.00 96.56 98 ARG A O 1
ATOM 798 N N . LYS A 1 99 ? -6.114 -9.253 -0.779 1.00 93.94 99 LYS A N 1
ATOM 799 C CA . LYS A 1 99 ? -6.367 -10.556 -1.428 1.00 93.94 99 LYS A CA 1
ATOM 800 C C . LYS A 1 99 ? -7.778 -10.618 -2.009 1.00 93.94 99 LYS A C 1
ATOM 802 O O . LYS A 1 99 ? -7.935 -10.995 -3.167 1.00 93.94 99 LYS A O 1
ATOM 807 N N . ILE A 1 100 ? -8.774 -10.166 -1.246 1.00 96.38 100 ILE A N 1
ATOM 808 C CA . ILE A 1 100 ? -10.170 -10.095 -1.699 1.00 96.38 100 ILE A CA 1
ATOM 809 C C . ILE A 1 100 ? -10.289 -9.154 -2.904 1.00 96.38 100 ILE A C 1
ATOM 811 O O . ILE A 1 100 ? -10.877 -9.523 -3.915 1.00 96.38 100 ILE A O 1
ATOM 815 N N . TYR A 1 101 ? -9.664 -7.975 -2.843 1.00 96.94 101 TYR A N 1
ATOM 816 C CA . TYR A 1 101 ? -9.632 -6.999 -3.938 1.00 96.94 101 TYR A CA 1
ATOM 817 C C . TYR A 1 101 ? -9.084 -7.580 -5.253 1.00 96.94 101 TYR A C 1
ATOM 819 O O . TYR A 1 101 ? -9.599 -7.259 -6.323 1.00 96.94 101 TYR A O 1
ATOM 827 N N . GLY A 1 102 ? -8.085 -8.468 -5.187 1.00 94.31 102 GLY A N 1
ATOM 828 C CA . GLY A 1 102 ? -7.560 -9.183 -6.356 1.00 94.31 102 GLY A CA 1
ATOM 829 C C . GLY A 1 102 ? -8.490 -10.275 -6.904 1.00 94.31 102 GLY A C 1
ATOM 830 O O . GLY A 1 102 ? -8.413 -10.599 -8.086 1.00 94.31 102 GLY A O 1
ATOM 831 N N . GLN A 1 103 ? -9.380 -10.827 -6.074 1.00 93.88 103 GLN A N 1
ATOM 832 C CA . GLN A 1 103 ? -10.301 -11.915 -6.436 1.00 93.88 103 GLN A CA 1
ATOM 833 C C . GLN A 1 103 ? -11.638 -11.436 -7.007 1.00 93.88 103 GLN A C 1
ATOM 835 O O . GLN A 1 103 ? -12.347 -12.222 -7.633 1.00 93.88 103 GLN A O 1
ATOM 840 N N . VAL A 1 104 ? -11.998 -10.172 -6.783 1.00 95.19 104 VAL A N 1
ATOM 841 C CA . VAL A 1 104 ? -13.266 -9.594 -7.241 1.00 95.19 104 VAL A CA 1
ATOM 842 C C . VAL A 1 104 ? -13.081 -8.715 -8.479 1.00 95.19 104 VAL A C 1
ATOM 844 O O . VAL A 1 104 ? -11.995 -8.198 -8.764 1.00 95.19 104 VAL A O 1
ATOM 847 N N . ASP A 1 105 ? -14.159 -8.515 -9.224 1.00 95.31 105 ASP A N 1
ATOM 848 C CA . ASP A 1 105 ? -14.234 -7.686 -10.424 1.00 95.31 105 ASP A CA 1
ATOM 849 C C . ASP A 1 105 ? -15.444 -6.732 -10.379 1.00 95.31 105 ASP A C 1
ATOM 851 O O . ASP A 1 105 ? -16.162 -6.645 -9.379 1.00 95.31 105 ASP A O 1
ATOM 855 N N . GLY A 1 106 ? -15.607 -5.929 -11.436 1.00 95.00 106 GLY A N 1
ATOM 856 C CA . GLY A 1 106 ? -16.742 -5.017 -11.598 1.00 95.00 106 GLY A CA 1
ATOM 857 C C . GLY A 1 106 ? -16.980 -4.085 -10.403 1.00 95.00 106 GLY A C 1
ATOM 858 O O . GLY A 1 106 ? -16.052 -3.483 -9.865 1.00 95.00 106 GLY A O 1
ATOM 859 N N . GLU A 1 107 ? -18.243 -3.971 -9.989 1.00 96.19 107 GLU A N 1
ATOM 860 C CA . GLU A 1 107 ? -18.673 -3.103 -8.883 1.00 96.19 107 GLU A CA 1
ATOM 861 C C . GLU A 1 107 ? -18.030 -3.494 -7.543 1.00 96.19 107 GLU A C 1
ATOM 863 O O . GLU A 1 107 ? -17.646 -2.633 -6.754 1.00 96.19 107 GLU A O 1
ATOM 868 N N . MET A 1 108 ? -17.846 -4.793 -7.295 1.00 97.19 108 MET A N 1
ATOM 869 C CA . MET A 1 108 ? -17.229 -5.275 -6.059 1.00 97.19 108 MET A CA 1
ATOM 870 C C . MET A 1 108 ? -15.764 -4.851 -5.945 1.00 97.19 108 MET A C 1
ATOM 872 O O . MET A 1 108 ? -15.282 -4.560 -4.849 1.00 97.19 108 MET A O 1
ATOM 876 N N . ARG A 1 109 ? -15.052 -4.775 -7.076 1.00 97.06 109 ARG A N 1
ATOM 877 C CA . ARG A 1 109 ? -13.683 -4.254 -7.113 1.00 97.06 109 ARG A CA 1
ATOM 878 C C . ARG A 1 109 ? -13.632 -2.789 -6.701 1.00 97.06 109 ARG A C 1
ATOM 880 O O . ARG A 1 109 ? -12.763 -2.428 -5.911 1.00 97.06 109 ARG A O 1
ATOM 887 N N . GLU A 1 110 ? -14.567 -1.970 -7.175 1.00 97.12 110 GLU A N 1
ATOM 888 C CA . GLU A 1 110 ? -14.629 -0.564 -6.766 1.00 97.12 110 GLU A CA 1
ATOM 889 C C . GLU A 1 110 ? -14.967 -0.430 -5.276 1.00 97.12 110 GLU A C 1
ATOM 891 O O . GLU A 1 110 ? -14.297 0.302 -4.556 1.00 97.12 110 GLU A O 1
ATOM 896 N N . GLN A 1 111 ? -15.910 -1.227 -4.768 1.00 97.81 111 GLN A N 1
ATOM 897 C CA . GLN A 1 111 ? -16.259 -1.239 -3.342 1.00 97.81 111 GLN A CA 1
ATOM 898 C C . GLN A 1 111 ? -15.059 -1.609 -2.450 1.00 97.81 111 GLN A C 1
ATOM 900 O O . GLN A 1 111 ? -14.854 -1.003 -1.397 1.00 97.81 111 GLN A O 1
ATOM 905 N N . MET A 1 112 ? -14.220 -2.562 -2.874 1.00 98.25 112 MET A N 1
ATOM 906 C CA . MET A 1 112 ? -12.976 -2.885 -2.161 1.00 98.25 112 MET A CA 1
ATOM 907 C C . MET A 1 112 ? -11.938 -1.775 -2.259 1.00 98.25 112 MET A C 1
ATOM 909 O O . MET A 1 112 ? -11.268 -1.485 -1.266 1.00 98.25 112 MET A O 1
ATOM 913 N N . ARG A 1 113 ? -11.811 -1.139 -3.428 1.00 98.06 113 ARG A N 1
ATOM 914 C CA . ARG A 1 113 ? -10.930 0.015 -3.616 1.00 98.06 113 ARG A CA 1
ATOM 915 C C . ARG A 1 113 ? -11.313 1.139 -2.652 1.00 98.06 113 ARG A C 1
ATOM 917 O O . ARG A 1 113 ? -10.445 1.616 -1.928 1.00 98.06 113 ARG A O 1
ATOM 924 N N . GLU A 1 114 ? -12.592 1.505 -2.584 1.00 97.69 114 GLU A N 1
ATOM 925 C CA . GLU A 1 114 ? -13.111 2.521 -1.659 1.00 97.69 114 GLU A CA 1
ATOM 926 C C . GLU A 1 114 ? -12.940 2.125 -0.187 1.00 97.69 114 GLU A C 1
ATOM 928 O O . GLU A 1 114 ? -12.608 2.966 0.654 1.00 97.69 114 GLU A O 1
ATOM 933 N N . CYS A 1 115 ? -13.149 0.846 0.139 1.00 97.81 115 CYS A N 1
ATOM 934 C CA . CYS A 1 115 ? -12.930 0.314 1.480 1.00 97.81 115 CYS A CA 1
ATOM 935 C C . CYS A 1 115 ? -11.472 0.500 1.918 1.00 97.81 115 CYS A C 1
ATOM 937 O O . CYS A 1 115 ? -11.213 1.091 2.967 1.00 97.81 115 CYS A O 1
ATOM 939 N N . ILE A 1 116 ? -10.520 0.032 1.105 1.00 98.12 116 ILE A N 1
ATOM 940 C CA . ILE A 1 116 ? -9.083 0.146 1.382 1.00 98.12 116 ILE A CA 1
ATOM 941 C C . ILE A 1 116 ? -8.662 1.622 1.407 1.00 98.12 116 ILE A C 1
ATOM 943 O O . ILE A 1 116 ? -7.925 2.032 2.301 1.00 98.12 116 ILE A O 1
ATOM 947 N N . GLU A 1 117 ? -9.158 2.437 0.473 1.00 97.06 117 GLU A N 1
ATOM 948 C CA . GLU A 1 117 ? -8.887 3.876 0.418 1.00 97.06 117 GLU A CA 1
ATOM 949 C C . GLU A 1 117 ? -9.332 4.582 1.700 1.00 97.06 117 GLU A C 1
ATOM 951 O O . GLU A 1 117 ? -8.549 5.328 2.283 1.00 97.06 117 GLU A O 1
ATOM 956 N N . GLY A 1 118 ? -10.530 4.283 2.207 1.00 94.94 118 GLY A N 1
ATOM 957 C CA . GLY A 1 118 ? -11.006 4.880 3.452 1.00 94.94 118 GLY A CA 1
ATOM 958 C C . GLY A 1 118 ? -10.218 4.446 4.690 1.00 94.94 118 GLY A C 1
ATOM 959 O O . GLY A 1 118 ? -10.077 5.251 5.607 1.00 94.94 118 GLY A O 1
ATOM 960 N N . ILE A 1 119 ? -9.664 3.227 4.720 1.00 94.94 119 ILE A N 1
ATOM 961 C CA . ILE A 1 119 ? -8.737 2.805 5.786 1.00 94.94 119 ILE A CA 1
ATOM 962 C C . ILE A 1 119 ? -7.429 3.599 5.689 1.00 94.94 119 ILE A C 1
ATOM 964 O O . ILE A 1 119 ? -6.945 4.103 6.700 1.00 94.94 119 ILE A O 1
ATOM 968 N N . ILE A 1 120 ? -6.866 3.750 4.489 1.00 94.56 120 ILE A N 1
ATOM 969 C CA . ILE A 1 120 ? -5.634 4.521 4.263 1.00 94.56 120 ILE A CA 1
ATOM 970 C C . ILE A 1 120 ? -5.811 5.993 4.646 1.00 94.56 120 ILE A C 1
ATOM 972 O O . ILE A 1 120 ? -4.944 6.555 5.311 1.00 94.56 120 ILE A O 1
ATOM 976 N N . ASP A 1 121 ? -6.919 6.620 4.253 1.00 91.62 121 ASP A N 1
ATOM 977 C CA . ASP A 1 121 ? -7.143 8.056 4.461 1.00 91.62 121 ASP A CA 1
ATOM 978 C C . ASP A 1 121 ? -7.204 8.435 5.948 1.00 91.62 121 ASP A C 1
ATOM 980 O O . ASP A 1 121 ? -6.783 9.529 6.323 1.00 91.62 121 ASP A O 1
ATOM 984 N N . ARG A 1 122 ? -7.646 7.515 6.815 1.00 88.62 122 ARG A N 1
ATOM 985 C CA . ARG A 1 122 ? -7.636 7.698 8.279 1.00 88.62 122 ARG A CA 1
ATOM 986 C C . ARG A 1 122 ? -6.391 7.153 8.979 1.00 88.62 122 ARG A C 1
ATOM 988 O O . ARG A 1 122 ? -6.305 7.213 10.206 1.00 88.62 122 ARG A O 1
ATOM 995 N N . THR A 1 123 ? -5.424 6.639 8.221 1.00 89.31 123 THR A N 1
ATOM 996 C CA . THR A 1 123 ? -4.225 5.977 8.749 1.00 89.31 123 THR A CA 1
ATOM 997 C C . THR A 1 123 ? -2.967 6.635 8.155 1.00 89.31 123 THR A C 1
ATOM 999 O O . THR A 1 123 ? -2.464 6.211 7.112 1.00 89.31 123 THR A O 1
ATOM 1002 N N . PRO A 1 124 ? -2.432 7.700 8.790 1.00 86.88 124 PRO A N 1
ATOM 1003 C CA . PRO A 1 124 ? -1.347 8.524 8.248 1.00 86.88 124 PRO A CA 1
ATOM 1004 C C . PRO A 1 124 ? -0.083 7.751 7.846 1.00 86.88 124 PRO A C 1
ATOM 1006 O O . PRO A 1 124 ? 0.542 8.108 6.843 1.00 86.88 124 PRO A O 1
ATOM 1009 N N . SER A 1 125 ? 0.265 6.675 8.564 1.00 89.06 125 SER A N 1
ATOM 1010 C CA . SER A 1 125 ? 1.386 5.766 8.247 1.00 89.06 125 SER A CA 1
ATOM 1011 C C . SER A 1 125 ? 1.291 5.179 6.833 1.00 89.06 125 SER A C 1
ATOM 1013 O O . SER A 1 125 ? 2.312 4.948 6.181 1.00 89.06 125 SER A O 1
ATOM 1015 N N . LEU A 1 126 ? 0.074 5.008 6.314 1.00 91.25 126 LEU A N 1
ATOM 1016 C CA . LEU A 1 126 ? -0.201 4.379 5.025 1.00 91.25 126 LEU A CA 1
ATOM 1017 C C . LEU A 1 126 ? -0.284 5.359 3.855 1.00 91.25 126 LEU A C 1
ATOM 1019 O O . LEU A 1 126 ? -0.180 4.938 2.700 1.00 91.25 126 LEU A O 1
ATOM 1023 N N . SER A 1 127 ? -0.420 6.659 4.120 1.00 89.00 127 SER A N 1
ATOM 1024 C CA . SER A 1 127 ? -0.600 7.701 3.096 1.00 89.00 127 SER A CA 1
ATOM 1025 C C . SER A 1 127 ? 0.473 7.654 1.997 1.00 89.00 127 SER A C 1
ATOM 1027 O O . SER A 1 127 ? 0.160 7.664 0.805 1.00 89.00 127 SER A O 1
ATOM 1029 N N . LYS A 1 128 ? 1.745 7.487 2.383 1.00 88.81 128 LYS A N 1
ATOM 1030 C CA . LYS A 1 128 ? 2.889 7.372 1.458 1.00 88.81 128 LYS A CA 1
ATOM 1031 C C . LYS A 1 128 ? 2.803 6.137 0.559 1.00 88.81 128 LYS A C 1
ATOM 1033 O O . LYS A 1 128 ? 3.324 6.144 -0.555 1.00 88.81 128 LYS A O 1
ATOM 1038 N N . LYS A 1 129 ? 2.135 5.082 1.030 1.00 90.12 129 LYS A N 1
ATOM 1039 C CA . LYS A 1 129 ? 1.937 3.824 0.305 1.00 90.12 129 LYS A CA 1
ATOM 1040 C C . LYS A 1 129 ? 0.586 3.758 -0.410 1.00 90.12 129 LYS A C 1
ATOM 1042 O O . LYS A 1 129 ? 0.374 2.799 -1.145 1.00 90.12 129 LYS A O 1
ATOM 1047 N N . LYS A 1 130 ? -0.287 4.772 -0.289 1.00 93.38 130 LYS A N 1
ATOM 1048 C CA . LYS A 1 130 ? -1.671 4.773 -0.810 1.00 93.38 130 LYS A CA 1
ATOM 1049 C C . LYS A 1 130 ? -1.782 4.221 -2.226 1.00 93.38 130 LYS A C 1
ATOM 1051 O O . LYS A 1 130 ? -2.561 3.316 -2.494 1.00 93.38 130 LYS A O 1
ATOM 1056 N N . ARG A 1 131 ? -0.943 4.720 -3.133 1.00 92.56 131 ARG A N 1
ATOM 1057 C CA . ARG A 1 131 ? -0.927 4.271 -4.529 1.00 92.56 131 ARG A CA 1
ATOM 1058 C C . ARG A 1 131 ? -0.658 2.772 -4.681 1.00 92.56 131 ARG A C 1
ATOM 1060 O O . ARG A 1 131 ? -1.307 2.129 -5.495 1.00 92.56 131 ARG A O 1
ATOM 1067 N N . MET A 1 132 ? 0.327 2.251 -3.955 1.00 94.38 132 MET A N 1
ATOM 1068 C CA . MET A 1 132 ? 0.680 0.831 -3.981 1.00 94.38 132 MET A CA 1
ATOM 1069 C C . MET A 1 132 ? -0.421 0.009 -3.315 1.00 94.38 132 MET A C 1
ATOM 1071 O O . MET A 1 132 ? -0.852 -0.992 -3.860 1.00 94.38 132 MET A O 1
ATOM 1075 N N . LEU A 1 133 ? -0.973 0.479 -2.198 1.00 95.38 133 LEU A N 1
ATOM 1076 C CA . LEU A 1 133 ? -2.053 -0.202 -1.484 1.00 95.38 133 LEU A CA 1
ATOM 1077 C C . LEU A 1 133 ? -3.371 -0.278 -2.275 1.00 95.38 133 LEU A C 1
ATOM 1079 O O . LEU A 1 133 ? -4.137 -1.217 -2.066 1.00 95.38 133 LEU A O 1
ATOM 1083 N N . LEU A 1 134 ? -3.596 0.641 -3.218 1.00 96.06 134 LEU A N 1
ATOM 1084 C CA . LEU A 1 134 ? -4.751 0.639 -4.123 1.00 96.06 134 LEU A CA 1
ATOM 1085 C C . LEU A 1 134 ? -4.479 -0.012 -5.488 1.00 96.06 134 LEU A C 1
ATOM 1087 O O . LEU A 1 134 ? -5.408 -0.139 -6.292 1.00 96.06 134 LEU A O 1
ATOM 1091 N N . SER A 1 135 ? -3.242 -0.436 -5.778 1.00 94.56 135 SER A N 1
ATOM 1092 C CA . SER A 1 135 ? -2.986 -1.229 -6.982 1.00 94.56 135 SER A CA 1
ATOM 1093 C C . SER A 1 135 ? -3.670 -2.585 -6.865 1.00 94.56 135 SER A C 1
ATOM 1095 O O . SER A 1 135 ? -3.633 -3.225 -5.813 1.00 94.56 135 SER A O 1
ATOM 1097 N N . VAL A 1 136 ? -4.293 -3.024 -7.960 1.00 92.81 136 VAL A N 1
ATOM 1098 C CA . VAL A 1 136 ? -4.882 -4.363 -8.046 1.00 92.81 136 VAL A CA 1
ATOM 1099 C C . VAL A 1 136 ? -3.750 -5.382 -7.873 1.00 92.81 136 VAL A C 1
ATOM 1101 O O . VAL A 1 136 ? -2.750 -5.278 -8.595 1.00 92.81 136 VAL A O 1
ATOM 1104 N N . PRO A 1 137 ? -3.848 -6.318 -6.915 1.00 92.75 137 PRO A N 1
ATOM 1105 C CA . PRO A 1 137 ? -2.853 -7.369 -6.755 1.00 92.75 137 PRO A CA 1
ATOM 1106 C C . PRO A 1 137 ? -2.747 -8.232 -8.007 1.00 92.75 137 PRO A C 1
ATOM 1108 O O . PRO A 1 137 ? -3.729 -8.437 -8.720 1.00 92.75 137 PRO A O 1
ATOM 1111 N N . VAL A 1 138 ? -1.549 -8.748 -8.257 1.00 90.31 138 VAL A N 1
ATOM 1112 C CA . VAL A 1 138 ? -1.314 -9.727 -9.320 1.00 90.31 138 VAL A CA 1
ATOM 1113 C C . VAL A 1 138 ? -1.290 -11.116 -8.698 1.00 90.31 138 VAL A C 1
ATOM 1115 O O . VAL A 1 138 ? -0.732 -11.298 -7.615 1.00 90.31 138 VAL A O 1
ATOM 1118 N N . PHE A 1 139 ? -1.928 -12.081 -9.352 1.00 89.81 139 PHE A N 1
ATOM 1119 C CA . PHE A 1 139 ? -1.823 -13.478 -8.940 1.00 89.81 139 PHE A CA 1
ATOM 1120 C C . PHE A 1 139 ? -0.401 -13.997 -9.192 1.00 89.81 139 PHE A C 1
ATOM 1122 O O . PHE A 1 139 ? 0.239 -13.501 -10.123 1.00 89.81 139 PHE A O 1
ATOM 1129 N N . PRO A 1 140 ? 0.078 -14.977 -8.403 1.00 93.75 140 PRO A N 1
ATOM 1130 C CA . PRO A 1 140 ? 1.366 -15.614 -8.650 1.00 93.75 140 PRO A CA 1
ATOM 1131 C C . PRO A 1 140 ? 1.421 -16.188 -10.069 1.00 93.75 140 PRO A C 1
ATOM 1133 O O . PRO A 1 140 ? 0.589 -17.018 -10.434 1.00 93.75 140 PRO A O 1
ATOM 1136 N N . ASP A 1 141 ? 2.382 -15.718 -10.857 1.00 96.56 141 ASP A N 1
ATOM 1137 C CA . ASP A 1 141 ? 2.599 -16.100 -12.252 1.00 96.56 141 ASP A CA 1
ATOM 1138 C C . ASP A 1 141 ? 4.080 -15.849 -12.580 1.00 96.56 141 ASP A C 1
ATOM 1140 O O . ASP A 1 141 ? 4.475 -14.735 -12.936 1.00 96.56 141 ASP A O 1
ATOM 1144 N N . GLU A 1 142 ? 4.908 -16.875 -12.360 1.00 97.56 142 GLU A N 1
ATOM 1145 C CA . GLU A 1 142 ? 6.369 -16.758 -12.434 1.00 97.56 142 GLU A CA 1
ATOM 1146 C C . GLU A 1 142 ? 6.841 -16.414 -13.850 1.00 97.56 142 GLU A C 1
ATOM 1148 O O . GLU A 1 142 ? 7.637 -15.496 -14.009 1.00 97.56 142 GLU A O 1
ATOM 1153 N N . ASP A 1 143 ? 6.282 -17.037 -14.890 1.00 97.94 143 ASP A N 1
ATOM 1154 C CA . ASP A 1 143 ? 6.660 -16.764 -16.284 1.00 97.94 143 ASP A CA 1
ATOM 1155 C C . ASP A 1 143 ? 6.393 -15.303 -16.672 1.00 97.94 143 ASP A C 1
ATOM 1157 O O . ASP A 1 143 ? 7.216 -14.635 -17.315 1.00 97.94 143 ASP A O 1
ATOM 1161 N N . ARG A 1 144 ? 5.239 -14.758 -16.257 1.00 97.38 144 ARG A N 1
ATOM 1162 C CA . ARG A 1 144 ? 4.936 -13.336 -16.472 1.00 97.38 144 ARG A CA 1
ATOM 1163 C C . ARG A 1 144 ? 5.799 -12.424 -15.625 1.00 97.38 144 ARG A C 1
ATOM 1165 O O . ARG A 1 144 ? 6.044 -11.289 -16.046 1.00 97.38 144 ARG A O 1
ATOM 1172 N N . PHE A 1 145 ? 6.188 -12.857 -14.431 1.00 98.12 145 PHE A N 1
ATOM 1173 C CA . PHE A 1 145 ? 7.122 -12.115 -13.603 1.00 98.12 145 PHE A CA 1
ATOM 1174 C C . PHE A 1 145 ? 8.513 -12.083 -14.250 1.00 98.12 145 PHE A C 1
ATOM 1176 O O . PHE A 1 145 ? 9.037 -10.989 -14.429 1.00 98.12 145 PHE A O 1
ATOM 1183 N N . MET A 1 146 ? 9.046 -13.216 -14.708 1.00 98.44 146 MET A N 1
ATOM 1184 C CA . MET A 1 146 ? 10.335 -13.303 -15.405 1.00 98.44 146 MET A CA 1
ATOM 1185 C C . MET A 1 146 ? 10.336 -12.483 -16.699 1.00 98.44 146 MET A C 1
ATOM 1187 O O . MET A 1 146 ? 11.232 -11.683 -16.941 1.00 98.44 146 MET A O 1
ATOM 1191 N N . SER A 1 147 ? 9.249 -12.530 -17.473 1.00 98.06 147 SER A N 1
ATOM 1192 C CA . SER A 1 147 ? 9.100 -11.658 -18.648 1.00 98.06 147 SER A CA 1
ATOM 1193 C C . SER A 1 147 ? 9.093 -10.168 -18.279 1.00 98.06 147 SER A C 1
ATOM 1195 O O . SER A 1 147 ? 9.637 -9.327 -18.996 1.00 98.06 147 SER A O 1
ATOM 1197 N N . PHE A 1 148 ? 8.437 -9.796 -17.175 1.00 97.88 148 PHE A N 1
ATOM 1198 C CA . PHE A 1 148 ? 8.511 -8.432 -16.647 1.00 97.88 148 PHE A CA 1
ATOM 1199 C C . PHE A 1 148 ? 9.937 -8.096 -16.201 1.00 97.88 148 PHE A C 1
ATOM 1201 O O . PHE A 1 148 ? 10.380 -6.963 -16.408 1.00 97.88 148 PHE A O 1
ATOM 1208 N N . ALA A 1 149 ? 10.630 -9.072 -15.623 1.00 98.06 149 ALA A N 1
ATOM 1209 C CA . ALA A 1 149 ? 11.953 -8.925 -15.076 1.00 98.06 149 ALA A CA 1
ATOM 1210 C C . ALA A 1 149 ? 12.979 -8.584 -16.159 1.00 98.06 149 ALA A C 1
ATOM 1212 O O . ALA A 1 149 ? 13.584 -7.511 -16.110 1.00 98.06 149 ALA A O 1
ATOM 1213 N N . ASP A 1 150 ? 13.040 -9.398 -17.209 1.00 97.94 150 ASP A N 1
ATOM 1214 C CA . ASP A 1 150 ? 13.926 -9.196 -18.357 1.00 97.94 150 ASP A CA 1
ATOM 1215 C C . ASP A 1 150 ? 13.701 -7.831 -19.014 1.00 97.94 150 ASP A C 1
ATOM 1217 O O . ASP A 1 150 ? 14.629 -7.052 -19.236 1.00 97.94 150 ASP A O 1
ATOM 1221 N N . ASN A 1 151 ? 12.435 -7.484 -19.271 1.00 97.94 151 ASN A N 1
ATOM 1222 C CA . ASN A 1 151 ? 12.085 -6.202 -19.882 1.00 97.94 151 ASN A CA 1
ATOM 1223 C C . ASN A 1 151 ? 12.470 -5.007 -19.000 1.00 97.94 151 ASN A C 1
ATOM 1225 O O . ASN A 1 151 ? 12.830 -3.943 -19.512 1.00 97.94 151 ASN A O 1
ATOM 1229 N N . THR A 1 152 ? 12.367 -5.163 -17.681 1.00 98.06 152 THR A N 1
ATOM 1230 C CA . THR A 1 152 ? 12.722 -4.111 -16.727 1.00 98.06 152 THR A CA 1
ATOM 1231 C C . THR A 1 152 ? 14.233 -3.964 -16.613 1.00 98.06 152 THR A C 1
ATOM 1233 O O . THR A 1 152 ? 14.709 -2.830 -16.622 1.00 98.06 152 THR A O 1
ATOM 1236 N N . SER A 1 153 ? 14.976 -5.072 -16.592 1.00 97.50 153 SER A N 1
ATOM 1237 C CA . SER A 1 153 ? 16.440 -5.063 -16.625 1.00 97.50 153 SER A CA 1
ATOM 1238 C C . SER A 1 153 ? 16.947 -4.371 -17.894 1.00 97.50 153 SER A C 1
ATOM 1240 O O . SER A 1 153 ? 17.655 -3.372 -17.804 1.00 97.50 153 SER A O 1
ATOM 1242 N N . VAL A 1 154 ? 16.443 -4.742 -19.079 1.00 97.31 154 VAL A N 1
ATOM 1243 C CA . VAL A 1 154 ? 16.777 -4.059 -20.3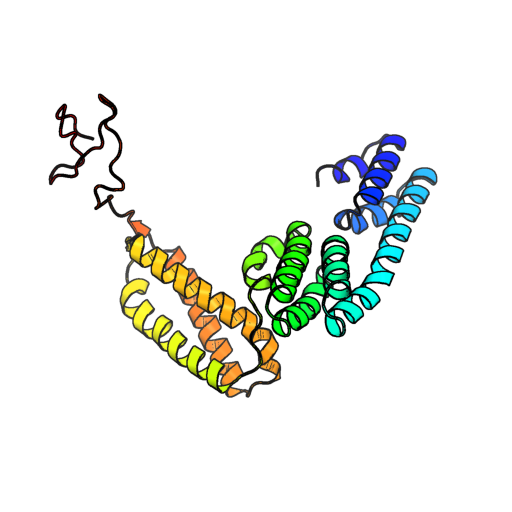48 1.00 97.31 154 VAL A CA 1
ATOM 1244 C C . VAL A 1 154 ? 16.447 -2.562 -20.305 1.00 97.31 154 VAL A C 1
ATOM 1246 O O . VAL A 1 154 ? 17.188 -1.728 -20.832 1.00 97.31 154 VAL A O 1
ATOM 1249 N N . TYR A 1 155 ? 15.320 -2.182 -19.703 1.00 97.75 155 TYR A N 1
ATOM 1250 C CA . TYR A 1 155 ? 14.959 -0.773 -19.590 1.00 97.75 155 TYR A CA 1
ATOM 1251 C C . TYR A 1 155 ? 15.897 0.001 -18.653 1.00 97.75 155 TYR A C 1
ATOM 1253 O O . TYR A 1 155 ? 16.319 1.097 -19.016 1.00 97.75 155 TYR A O 1
ATOM 1261 N N . LEU A 1 156 ? 16.204 -0.527 -17.467 1.00 97.44 156 LEU A N 1
ATOM 1262 C CA . LEU A 1 156 ? 16.990 0.179 -16.454 1.00 97.44 156 LEU A CA 1
ATOM 1263 C C . LEU A 1 156 ? 18.495 0.101 -16.727 1.00 97.44 156 LEU A C 1
ATOM 1265 O O . LEU A 1 156 ? 19.175 1.123 -16.690 1.00 97.44 156 LEU A O 1
ATOM 1269 N N . ASP A 1 157 ? 19.010 -1.081 -17.034 1.00 94.38 157 ASP A N 1
ATOM 1270 C CA . ASP A 1 157 ? 20.450 -1.300 -17.123 1.00 94.38 157 ASP A CA 1
ATOM 1271 C C . ASP A 1 157 ? 21.043 -0.919 -18.481 1.00 94.38 157 ASP A C 1
ATOM 1273 O O . ASP A 1 157 ? 22.197 -0.514 -18.548 1.00 94.38 157 ASP A O 1
ATOM 1277 N N . ILE A 1 158 ? 20.240 -0.967 -19.549 1.00 93.31 158 ILE A N 1
ATOM 1278 C CA . ILE A 1 158 ? 20.680 -0.562 -20.891 1.00 93.31 158 ILE A CA 1
ATOM 1279 C C . ILE A 1 158 ? 20.099 0.810 -21.223 1.00 93.31 158 ILE A C 1
ATOM 1281 O O . ILE A 1 158 ? 20.801 1.813 -21.274 1.00 93.31 158 ILE A O 1
ATOM 1285 N N . ARG A 1 159 ? 18.776 0.905 -21.414 1.00 93.50 159 ARG A N 1
ATOM 1286 C CA . ARG A 1 159 ? 18.186 2.130 -21.984 1.00 93.50 159 ARG A CA 1
ATOM 1287 C C . ARG A 1 159 ? 18.328 3.338 -21.069 1.00 93.50 159 ARG A C 1
ATOM 1289 O O . ARG A 1 159 ? 18.657 4.420 -21.546 1.00 93.50 159 ARG A O 1
ATOM 1296 N N . TYR A 1 160 ? 18.032 3.186 -19.784 1.00 95.81 160 TYR A N 1
ATOM 1297 C CA . TYR A 1 160 ? 18.140 4.283 -18.832 1.00 95.81 160 TYR A CA 1
ATOM 1298 C C . TYR A 1 160 ? 19.606 4.656 -18.592 1.00 95.81 160 TYR A C 1
ATOM 1300 O O . TYR A 1 160 ? 19.935 5.842 -18.615 1.00 95.81 160 TYR A O 1
ATOM 1308 N N . ARG A 1 161 ? 20.489 3.664 -18.436 1.00 94.00 161 ARG A N 1
ATOM 1309 C CA . ARG A 1 161 ? 21.931 3.884 -18.286 1.00 94.00 161 ARG A CA 1
ATOM 1310 C C . ARG A 1 161 ? 22.507 4.690 -19.452 1.00 94.00 161 ARG A C 1
ATOM 1312 O O . ARG A 1 161 ? 23.018 5.782 -19.220 1.00 94.00 161 ARG A O 1
ATOM 1319 N N . ASP A 1 162 ? 22.291 4.227 -20.679 1.00 93.69 162 ASP A N 1
ATOM 1320 C CA . ASP A 1 162 ? 22.892 4.809 -21.884 1.00 93.69 162 ASP A CA 1
ATOM 1321 C C . ASP A 1 162 ? 22.312 6.182 -22.261 1.00 93.69 162 ASP A C 1
ATOM 1323 O O . ASP A 1 162 ? 22.978 6.985 -22.907 1.00 93.69 162 ASP A O 1
ATOM 1327 N N . ASN A 1 163 ? 21.049 6.460 -21.910 1.00 92.88 163 ASN A N 1
ATOM 1328 C CA . ASN A 1 163 ? 20.341 7.650 -22.409 1.00 92.88 163 ASN A CA 1
ATOM 1329 C C . ASN A 1 163 ? 20.002 8.684 -21.331 1.00 92.88 163 ASN A C 1
ATOM 1331 O O . ASN A 1 163 ? 19.508 9.759 -21.668 1.00 92.88 163 ASN A O 1
ATOM 1335 N N . VAL A 1 164 ? 20.168 8.358 -20.047 1.00 95.00 164 VAL A N 1
ATOM 1336 C CA . VAL A 1 164 ? 19.759 9.235 -18.938 1.00 95.00 164 VAL A CA 1
ATOM 1337 C C . VAL A 1 164 ? 20.829 9.319 -17.858 1.00 95.00 164 VAL A C 1
ATOM 1339 O O . VAL A 1 164 ? 21.112 10.420 -17.389 1.00 95.00 164 VAL A O 1
ATOM 1342 N N . SER A 1 165 ? 21.428 8.195 -17.460 1.00 93.88 165 SER A N 1
ATOM 1343 C CA . SER A 1 165 ? 22.315 8.171 -16.291 1.00 93.88 165 SER A CA 1
ATOM 1344 C C . SER A 1 165 ? 23.563 9.038 -16.467 1.00 93.88 165 SER A C 1
ATOM 1346 O O . SER A 1 165 ? 23.929 9.760 -15.544 1.00 93.88 165 SER A O 1
ATOM 1348 N N . GLU A 1 166 ? 24.160 9.065 -17.658 1.00 93.31 166 GLU A N 1
ATOM 1349 C CA . GLU A 1 166 ? 25.345 9.896 -17.931 1.00 93.31 166 GLU A CA 1
ATOM 1350 C C . GLU A 1 166 ? 25.032 11.396 -18.077 1.00 93.31 166 GLU A C 1
ATOM 1352 O O . GLU A 1 166 ? 25.939 12.227 -18.111 1.00 93.31 166 GLU A O 1
ATOM 1357 N N . MET A 1 167 ? 23.754 11.778 -18.162 1.00 93.56 167 MET A N 1
ATOM 1358 C CA . MET A 1 167 ? 23.358 13.178 -18.300 1.00 93.56 167 MET A CA 1
ATOM 1359 C C . MET A 1 167 ? 23.241 13.834 -16.922 1.00 93.56 167 MET A C 1
ATOM 1361 O O . MET A 1 167 ? 22.535 13.329 -16.057 1.00 93.56 167 MET A O 1
ATOM 1365 N N . ASP A 1 168 ? 23.832 15.014 -16.729 1.00 93.62 168 ASP A N 1
ATOM 1366 C CA . ASP A 1 168 ? 23.589 15.833 -15.525 1.00 93.62 168 ASP A CA 1
ATOM 1367 C C . ASP A 1 168 ? 22.266 16.604 -15.598 1.00 93.62 168 ASP A C 1
ATOM 1369 O O . ASP A 1 168 ? 21.698 17.037 -14.591 1.00 93.62 168 ASP A O 1
ATOM 1373 N N . THR A 1 169 ? 21.797 16.845 -16.822 1.00 94.75 169 THR A N 1
ATOM 1374 C CA . THR A 1 169 ? 20.653 17.700 -17.120 1.00 94.75 169 THR A CA 1
ATOM 1375 C C . THR A 1 169 ? 19.772 17.042 -18.174 1.00 94.75 169 THR A C 1
ATOM 1377 O O . THR A 1 169 ? 20.263 16.638 -19.225 1.00 94.75 169 THR A O 1
ATOM 1380 N N . ILE A 1 170 ? 18.467 16.955 -17.913 1.00 93.19 170 ILE A N 1
ATOM 1381 C CA . ILE A 1 170 ? 17.489 16.291 -18.787 1.00 93.19 170 ILE A CA 1
ATOM 1382 C C . ILE A 1 170 ? 16.254 17.167 -19.011 1.00 93.19 170 ILE A C 1
ATOM 1384 O O . ILE A 1 170 ? 15.931 18.022 -18.187 1.00 93.19 170 ILE A O 1
ATOM 1388 N N . SER A 1 171 ? 15.538 16.946 -20.116 1.00 92.19 171 SER A N 1
ATOM 1389 C CA . SER A 1 171 ? 14.263 17.635 -20.380 1.00 92.19 171 SER A CA 1
ATOM 1390 C C . SER A 1 171 ? 13.167 17.213 -19.395 1.00 92.19 171 SER A C 1
ATOM 1392 O O . SER A 1 171 ? 13.163 16.082 -18.889 1.00 92.19 171 SER A O 1
ATOM 1394 N N . SER A 1 172 ? 12.180 18.086 -19.174 1.00 88.75 172 SER A N 1
ATOM 1395 C CA . SER A 1 172 ? 10.988 17.760 -18.381 1.00 88.75 172 SER A CA 1
ATOM 1396 C C . SER A 1 172 ? 10.217 16.578 -18.982 1.00 88.75 172 SER A C 1
ATOM 1398 O O . SER A 1 172 ? 9.716 15.720 -18.250 1.00 88.75 172 SER A O 1
ATOM 1400 N N . ARG A 1 173 ? 10.190 16.458 -20.316 1.00 90.69 173 ARG A N 1
ATOM 1401 C CA . ARG A 1 173 ? 9.605 15.314 -21.024 1.00 90.69 173 ARG A CA 1
ATOM 1402 C C . ARG A 1 173 ? 10.300 13.996 -20.684 1.00 90.69 173 ARG A C 1
ATOM 1404 O O . ARG A 1 173 ? 9.617 13.021 -20.362 1.00 90.69 173 ARG A O 1
ATOM 1411 N N . THR A 1 174 ? 11.632 13.959 -20.738 1.00 92.19 174 THR A N 1
ATOM 1412 C CA . THR A 1 174 ? 12.422 12.770 -20.380 1.00 92.19 174 THR A CA 1
ATOM 1413 C C . THR A 1 174 ? 12.177 12.390 -18.925 1.00 92.19 174 THR A C 1
ATOM 1415 O O . THR A 1 174 ? 11.826 11.242 -18.650 1.00 92.19 174 THR A O 1
ATOM 1418 N N . TYR A 1 175 ? 12.259 13.361 -18.009 1.00 91.88 175 TYR A N 1
ATOM 1419 C CA . TYR A 1 175 ? 11.989 13.143 -16.589 1.00 91.88 175 TYR A CA 1
ATOM 1420 C C . TYR A 1 175 ? 10.602 12.528 -16.357 1.00 91.88 175 TYR A C 1
ATOM 1422 O O . TYR A 1 175 ? 10.477 11.501 -15.693 1.00 91.88 175 TYR A O 1
ATOM 1430 N N . ASN A 1 176 ? 9.556 13.101 -16.957 1.00 89.31 176 ASN A N 1
ATOM 1431 C CA . ASN A 1 176 ? 8.184 12.619 -16.798 1.00 89.31 176 ASN A CA 1
ATOM 1432 C C . ASN A 1 176 ? 7.995 11.193 -17.339 1.00 89.31 176 ASN A C 1
ATOM 1434 O O . ASN A 1 176 ? 7.294 10.382 -16.723 1.00 89.31 176 ASN A O 1
ATOM 1438 N N . ASN A 1 177 ? 8.631 10.864 -18.467 1.00 92.50 177 ASN A N 1
ATOM 1439 C CA . ASN A 1 177 ? 8.596 9.519 -19.038 1.00 92.50 177 ASN A CA 1
ATOM 1440 C C . ASN A 1 177 ? 9.272 8.497 -18.116 1.00 92.50 177 ASN A C 1
ATOM 1442 O O . ASN A 1 177 ? 8.674 7.459 -17.815 1.00 92.50 177 ASN A O 1
ATOM 1446 N N . VAL A 1 178 ? 10.468 8.817 -17.615 1.00 94.12 178 VAL A N 1
ATOM 1447 C CA . VAL A 1 178 ? 11.198 7.980 -16.654 1.00 94.12 178 VAL A CA 1
ATOM 1448 C C . VAL A 1 178 ? 10.388 7.810 -15.373 1.00 94.12 178 VAL A C 1
ATOM 1450 O O . VAL A 1 178 ? 10.136 6.684 -14.952 1.00 94.12 178 VAL A O 1
ATOM 1453 N N . ALA A 1 179 ? 9.911 8.903 -14.775 1.00 92.44 179 ALA A N 1
ATOM 1454 C CA . ALA A 1 179 ? 9.138 8.871 -13.538 1.00 92.44 179 ALA A CA 1
ATOM 1455 C C . ALA A 1 179 ? 7.873 8.011 -13.681 1.00 92.44 179 ALA A C 1
ATOM 1457 O O . ALA A 1 179 ? 7.510 7.261 -12.770 1.00 92.44 179 ALA A O 1
ATOM 1458 N N . LYS A 1 180 ? 7.211 8.060 -14.845 1.00 93.56 180 LYS A N 1
ATOM 1459 C CA . LYS A 1 180 ? 6.065 7.199 -15.162 1.00 93.56 180 LYS A CA 1
ATOM 1460 C C . LYS A 1 180 ? 6.462 5.724 -15.271 1.00 93.56 180 LYS A C 1
ATOM 1462 O O . LYS A 1 180 ? 5.705 4.879 -14.792 1.00 93.56 180 LYS A O 1
ATOM 1467 N N . ALA A 1 181 ? 7.604 5.408 -15.881 1.00 95.12 181 ALA A N 1
ATOM 1468 C CA . ALA A 1 181 ? 8.117 4.042 -15.972 1.00 95.12 181 ALA A CA 1
ATOM 1469 C C . ALA A 1 181 ? 8.486 3.490 -14.586 1.00 95.12 181 ALA A C 1
ATOM 1471 O O . ALA A 1 181 ? 7.940 2.465 -14.179 1.00 95.12 181 ALA A O 1
ATOM 1472 N N . LEU A 1 182 ? 9.289 4.227 -13.812 1.00 95.31 182 LEU A N 1
ATOM 1473 C CA . LEU A 1 182 ? 9.671 3.870 -12.441 1.00 95.31 182 LEU A CA 1
ATOM 1474 C C . LEU A 1 182 ? 8.443 3.680 -11.541 1.00 95.31 182 LEU A C 1
ATOM 1476 O O . LEU A 1 182 ? 8.366 2.731 -10.769 1.00 95.31 182 LEU A O 1
ATOM 1480 N N . LYS A 1 183 ? 7.416 4.524 -11.693 1.00 94.12 183 LYS A N 1
ATOM 1481 C CA . LYS A 1 183 ? 6.130 4.371 -10.995 1.00 94.12 183 LYS A CA 1
ATOM 1482 C C . LYS A 1 183 ? 5.432 3.046 -11.313 1.00 94.12 183 LYS A C 1
ATOM 1484 O O . LYS A 1 183 ? 4.857 2.446 -10.406 1.00 94.12 183 LYS A O 1
ATOM 1489 N N . LYS A 1 184 ? 5.443 2.602 -12.573 1.00 94.94 184 LYS A N 1
ATOM 1490 C CA . LYS A 1 184 ? 4.862 1.310 -12.973 1.00 94.94 184 LYS A CA 1
ATOM 1491 C C . LYS A 1 184 ? 5.676 0.139 -12.424 1.00 94.94 184 LYS A C 1
ATOM 1493 O O . LYS A 1 184 ? 5.076 -0.790 -11.894 1.00 94.94 184 LYS A O 1
ATOM 1498 N N . ILE A 1 185 ? 7.004 0.224 -12.508 1.00 96.88 185 ILE A N 1
ATOM 1499 C CA . ILE A 1 185 ? 7.932 -0.781 -11.971 1.00 96.88 185 ILE A CA 1
ATOM 1500 C C . ILE A 1 185 ? 7.710 -0.942 -10.466 1.00 96.88 185 ILE A C 1
ATOM 1502 O O . ILE A 1 185 ? 7.443 -2.049 -10.017 1.00 96.88 185 ILE A O 1
ATOM 1506 N N . GLN A 1 186 ? 7.676 0.158 -9.705 1.00 96.62 186 GLN A N 1
ATOM 1507 C CA . GLN A 1 186 ? 7.440 0.116 -8.260 1.00 96.62 186 GLN A CA 1
ATOM 1508 C C . GLN A 1 186 ? 6.117 -0.567 -7.897 1.00 96.62 186 GLN A C 1
ATOM 1510 O O . GLN A 1 186 ? 6.067 -1.370 -6.972 1.00 96.62 186 GLN A O 1
ATOM 1515 N N . ILE A 1 187 ? 5.032 -0.245 -8.612 1.00 95.50 187 ILE A N 1
ATOM 1516 C CA . ILE A 1 187 ? 3.726 -0.875 -8.370 1.00 95.50 187 ILE A CA 1
ATOM 1517 C C . ILE A 1 187 ? 3.792 -2.376 -8.656 1.00 95.50 187 ILE A C 1
ATOM 1519 O O . ILE A 1 187 ? 3.216 -3.161 -7.903 1.00 95.50 187 ILE A O 1
ATOM 1523 N N . ARG A 1 188 ? 4.471 -2.779 -9.738 1.00 96.19 188 ARG A N 1
ATOM 1524 C CA . ARG A 1 188 ? 4.603 -4.194 -10.080 1.00 96.19 188 ARG A CA 1
ATOM 1525 C C . ARG A 1 188 ? 5.446 -4.933 -9.043 1.00 96.19 188 ARG A C 1
ATOM 1527 O O . ARG A 1 188 ? 4.955 -5.926 -8.531 1.00 96.19 188 ARG A O 1
ATOM 1534 N N . LEU A 1 189 ? 6.619 -4.418 -8.669 1.00 96.94 189 LEU A N 1
ATOM 1535 C CA . LEU A 1 189 ? 7.464 -5.006 -7.620 1.00 96.94 189 LEU A CA 1
ATOM 1536 C C . LEU A 1 189 ? 6.704 -5.157 -6.298 1.00 96.94 189 LEU A C 1
ATOM 1538 O O . LEU A 1 189 ? 6.655 -6.248 -5.745 1.00 96.94 189 LEU A O 1
ATOM 1542 N N . PHE A 1 190 ? 6.005 -4.107 -5.855 1.00 95.75 190 PHE A N 1
ATOM 1543 C CA . PHE A 1 190 ? 5.175 -4.159 -4.648 1.00 95.75 190 PHE A CA 1
ATOM 1544 C C . PHE A 1 190 ? 4.121 -5.278 -4.694 1.00 95.75 190 PHE A C 1
ATOM 1546 O O . PHE A 1 190 ? 3.856 -5.947 -3.699 1.00 95.75 190 PHE A O 1
ATOM 1553 N N . ASN A 1 191 ? 3.485 -5.471 -5.850 1.00 95.38 191 ASN A N 1
ATOM 1554 C CA . ASN A 1 191 ? 2.497 -6.529 -6.031 1.00 95.38 191 ASN A CA 1
ATOM 1555 C C . ASN A 1 191 ? 3.126 -7.934 -6.080 1.00 95.38 191 ASN A C 1
ATOM 1557 O O . ASN A 1 191 ? 2.449 -8.887 -5.712 1.00 95.38 191 ASN A O 1
ATOM 1561 N N . GLU A 1 192 ? 4.370 -8.065 -6.540 1.00 95.94 192 GLU A N 1
ATOM 1562 C CA . GLU A 1 192 ? 5.066 -9.352 -6.678 1.00 95.94 192 GLU A CA 1
ATOM 1563 C C . GLU A 1 192 ? 5.758 -9.803 -5.391 1.00 95.94 192 GLU A C 1
ATOM 1565 O O . GLU A 1 192 ? 5.913 -11.001 -5.176 1.00 95.94 192 GLU A O 1
ATOM 1570 N N . GLU A 1 193 ? 6.108 -8.878 -4.495 1.00 95.56 193 GLU A N 1
ATOM 1571 C CA . GLU A 1 193 ? 6.750 -9.179 -3.208 1.00 95.56 193 GLU A CA 1
ATOM 1572 C C . GLU A 1 193 ? 5.991 -10.261 -2.416 1.00 95.56 193 GLU A C 1
ATOM 1574 O O . GLU A 1 193 ? 6.577 -11.209 -1.892 1.00 95.56 193 GLU A O 1
ATOM 1579 N N . VAL A 1 194 ? 4.657 -10.178 -2.390 1.00 92.06 194 VAL A N 1
ATOM 1580 C CA . VAL A 1 194 ? 3.801 -11.160 -1.701 1.00 92.06 194 VAL A CA 1
ATOM 1581 C C . VAL A 1 194 ? 3.739 -12.521 -2.405 1.00 92.06 194 VAL A C 1
ATOM 1583 O O . VAL A 1 194 ? 3.350 -13.512 -1.776 1.00 92.06 194 VAL A O 1
ATOM 1586 N N . ASN A 1 195 ? 4.111 -12.572 -3.686 1.00 94.69 195 ASN A N 1
ATOM 1587 C CA . ASN A 1 195 ? 4.110 -13.773 -4.514 1.00 94.69 195 ASN A CA 1
ATOM 1588 C C . ASN A 1 195 ? 5.446 -14.522 -4.467 1.00 94.69 195 ASN A C 1
ATOM 1590 O O . ASN A 1 195 ? 5.454 -15.713 -4.755 1.00 94.69 195 ASN A O 1
ATOM 1594 N N . LEU A 1 196 ? 6.539 -13.887 -4.024 1.00 96.31 196 LEU A N 1
ATOM 1595 C CA . LEU A 1 196 ? 7.884 -14.485 -3.988 1.00 96.31 196 LEU A CA 1
ATOM 1596 C C . LEU A 1 196 ? 7.952 -15.823 -3.243 1.00 96.31 196 LEU A C 1
ATOM 1598 O O . LEU A 1 196 ? 8.747 -16.691 -3.588 1.00 96.31 196 LEU A O 1
ATOM 1602 N N . LYS A 1 197 ? 7.099 -16.026 -2.234 1.00 95.69 197 LYS A N 1
ATOM 1603 C CA . LYS A 1 197 ? 6.990 -17.306 -1.512 1.00 95.69 197 LYS A CA 1
ATOM 1604 C C . LYS A 1 197 ? 6.509 -18.478 -2.380 1.00 95.69 197 LYS A C 1
ATOM 1606 O O . LYS A 1 197 ? 6.650 -19.621 -1.960 1.00 95.69 197 LYS A O 1
ATOM 1611 N N . TYR A 1 198 ? 5.907 -18.197 -3.533 1.00 96.56 198 TYR A N 1
ATOM 1612 C CA . TYR A 1 198 ? 5.451 -19.183 -4.512 1.00 96.56 198 TYR A CA 1
ATOM 1613 C C . TYR A 1 198 ? 6.417 -19.343 -5.686 1.00 96.56 198 TYR A C 1
ATOM 1615 O O . TYR A 1 198 ? 6.198 -20.229 -6.505 1.00 96.56 198 TYR A O 1
ATOM 1623 N N . TYR A 1 199 ? 7.439 -18.491 -5.783 1.00 97.81 199 TYR A N 1
ATOM 1624 C CA . TYR A 1 199 ? 8.375 -18.488 -6.898 1.00 97.81 199 TYR A CA 1
ATOM 1625 C C . TYR A 1 199 ? 9.653 -19.267 -6.584 1.00 97.81 199 TYR A C 1
ATOM 1627 O O . TYR A 1 199 ? 10.018 -19.474 -5.417 1.00 97.81 199 TYR A O 1
ATOM 1635 N N . SER A 1 200 ? 10.339 -19.682 -7.646 1.00 98.38 200 SER A N 1
ATOM 1636 C CA . SER A 1 200 ? 11.672 -20.275 -7.596 1.00 98.38 200 SER A CA 1
ATOM 1637 C C . SER A 1 200 ? 12.718 -19.316 -7.008 1.00 98.38 200 SER A C 1
ATOM 1639 O O . SER A 1 200 ? 12.512 -18.104 -6.892 1.00 98.38 200 SER A O 1
ATOM 1641 N N . ASP A 1 201 ? 13.875 -19.856 -6.623 1.00 98.44 201 ASP A N 1
ATOM 1642 C CA . ASP A 1 201 ? 14.990 -19.031 -6.143 1.00 98.44 201 ASP A CA 1
ATOM 1643 C C . ASP A 1 201 ? 15.604 -18.172 -7.259 1.00 98.44 201 ASP A C 1
ATOM 1645 O O . ASP A 1 201 ? 16.094 -17.079 -6.980 1.00 98.44 201 ASP A O 1
ATOM 1649 N N . GLU A 1 202 ? 15.500 -18.610 -8.517 1.00 98.12 202 GLU A N 1
ATOM 1650 C CA . GLU A 1 202 ? 15.874 -17.823 -9.696 1.00 98.12 202 GLU A CA 1
ATOM 1651 C C . GLU A 1 202 ? 15.010 -16.562 -9.811 1.00 98.12 202 GLU A C 1
ATOM 1653 O O . GLU A 1 202 ? 15.531 -15.450 -9.873 1.00 98.12 202 GLU A O 1
ATOM 1658 N N . ALA A 1 203 ? 13.688 -16.705 -9.722 1.00 98.12 203 ALA A N 1
ATOM 1659 C CA . ALA A 1 203 ? 12.776 -15.568 -9.746 1.00 98.12 203 ALA A CA 1
ATOM 1660 C C . ALA A 1 203 ? 12.967 -14.631 -8.538 1.00 98.12 203 ALA A C 1
ATOM 1662 O O . ALA A 1 203 ? 12.892 -13.408 -8.674 1.00 98.12 203 ALA A O 1
ATOM 1663 N N . LYS A 1 204 ? 13.278 -15.160 -7.348 1.00 98.50 204 LYS A N 1
ATOM 1664 C CA . LYS A 1 204 ? 13.638 -14.315 -6.192 1.00 98.50 204 LYS A CA 1
ATOM 1665 C C . LYS A 1 204 ? 14.934 -13.540 -6.432 1.00 98.50 204 LYS A C 1
ATOM 1667 O O . LYS A 1 204 ? 15.016 -12.375 -6.045 1.00 98.50 204 LYS A O 1
ATOM 1672 N N . ALA A 1 205 ? 15.934 -14.157 -7.062 1.00 98.44 205 ALA A N 1
ATOM 1673 C CA . ALA A 1 205 ? 17.169 -13.474 -7.433 1.00 98.44 205 ALA A CA 1
ATOM 1674 C C . ALA A 1 205 ? 16.898 -12.352 -8.447 1.00 98.44 205 ALA A C 1
ATOM 1676 O O . ALA A 1 205 ? 17.318 -11.219 -8.213 1.00 98.44 205 ALA A O 1
ATOM 1677 N N . ALA A 1 206 ? 16.101 -12.626 -9.484 1.00 98.31 206 ALA A N 1
ATOM 1678 C CA . ALA A 1 206 ? 15.684 -11.627 -10.468 1.00 98.31 206 ALA A CA 1
ATOM 1679 C C . ALA A 1 206 ? 14.908 -10.460 -9.826 1.00 98.31 206 ALA A C 1
ATOM 1681 O O . ALA A 1 206 ? 15.131 -9.296 -10.160 1.00 98.31 206 ALA A O 1
ATOM 1682 N N . TYR A 1 207 ? 14.028 -10.742 -8.856 1.00 98.50 207 TYR A N 1
ATOM 1683 C CA . TYR A 1 207 ? 13.346 -9.701 -8.081 1.00 98.50 207 TYR A CA 1
ATOM 1684 C C . TYR A 1 207 ? 14.332 -8.773 -7.371 1.00 98.50 207 TYR A C 1
ATOM 1686 O O . TYR A 1 207 ? 14.188 -7.552 -7.458 1.00 98.50 207 TYR A O 1
ATOM 1694 N N . ASN A 1 208 ? 15.324 -9.341 -6.680 1.00 98.38 208 ASN A N 1
ATOM 1695 C CA . ASN A 1 208 ? 16.320 -8.560 -5.951 1.00 98.38 208 ASN A CA 1
ATOM 1696 C C . ASN A 1 208 ? 17.146 -7.692 -6.907 1.00 98.38 208 ASN A C 1
ATOM 1698 O O . ASN A 1 208 ? 17.272 -6.494 -6.671 1.00 98.38 208 ASN A O 1
ATOM 1702 N N . GLU A 1 209 ? 17.607 -8.259 -8.023 1.00 98.19 209 GLU A N 1
ATOM 1703 C CA . GLU A 1 209 ? 18.364 -7.531 -9.046 1.00 98.19 209 GLU A CA 1
ATOM 1704 C C . GLU A 1 209 ? 17.584 -6.323 -9.586 1.00 98.19 209 GLU A C 1
ATOM 1706 O O . GLU A 1 209 ? 18.096 -5.205 -9.655 1.00 98.19 209 GLU A O 1
ATOM 1711 N N . ILE A 1 210 ? 16.304 -6.507 -9.912 1.00 98.06 210 ILE A N 1
ATOM 1712 C CA . ILE A 1 210 ? 15.476 -5.412 -10.429 1.00 98.06 210 ILE A CA 1
ATOM 1713 C C . ILE A 1 210 ? 15.160 -4.390 -9.359 1.00 98.06 210 ILE A C 1
ATOM 1715 O O . ILE A 1 210 ? 15.069 -3.201 -9.665 1.00 98.06 210 ILE A O 1
ATOM 1719 N N . ASN A 1 211 ? 14.956 -4.824 -8.119 1.00 98.25 211 ASN A N 1
ATOM 1720 C CA . ASN A 1 211 ? 14.750 -3.905 -7.016 1.00 98.25 211 ASN A CA 1
ATOM 1721 C C . ASN A 1 211 ? 15.994 -3.025 -6.802 1.00 98.25 211 ASN A C 1
ATOM 1723 O O . ASN A 1 211 ? 15.847 -1.815 -6.627 1.00 98.25 211 ASN A O 1
ATOM 1727 N N . ASP A 1 212 ? 17.195 -3.591 -6.922 1.00 98.38 212 ASP A N 1
ATOM 1728 C CA . ASP A 1 212 ? 18.457 -2.851 -6.845 1.00 98.38 212 ASP A CA 1
ATOM 1729 C C . ASP A 1 212 ? 18.614 -1.870 -8.017 1.00 98.38 212 ASP A C 1
ATOM 1731 O O . ASP A 1 212 ? 18.872 -0.682 -7.798 1.00 98.38 212 ASP A O 1
ATOM 1735 N N . LEU A 1 213 ? 18.357 -2.311 -9.256 1.00 98.19 213 LEU A N 1
ATOM 1736 C CA . LEU A 1 213 ? 18.342 -1.434 -10.436 1.00 98.19 213 LEU A CA 1
ATOM 1737 C C . LEU A 1 213 ? 17.300 -0.314 -10.307 1.00 98.19 213 LEU A C 1
ATOM 1739 O O . LEU A 1 213 ? 17.549 0.831 -10.691 1.00 98.19 213 LEU A O 1
ATOM 1743 N N . PHE A 1 214 ? 16.122 -0.623 -9.766 1.00 98.00 214 PHE A N 1
ATOM 1744 C CA . PHE A 1 214 ? 15.059 0.348 -9.537 1.00 98.00 214 PHE A CA 1
ATOM 1745 C C . PHE A 1 214 ? 15.482 1.404 -8.513 1.00 98.00 214 PHE A C 1
ATOM 1747 O O . PHE A 1 214 ? 15.267 2.592 -8.761 1.00 98.00 214 PHE A O 1
ATOM 1754 N N . ILE A 1 215 ? 16.081 0.995 -7.388 1.00 97.56 215 ILE A N 1
ATOM 1755 C CA . ILE A 1 215 ? 16.592 1.911 -6.360 1.00 97.56 215 ILE A CA 1
ATOM 1756 C C . ILE A 1 215 ? 17.687 2.798 -6.952 1.00 97.56 215 ILE A C 1
ATOM 1758 O O . ILE A 1 215 ? 17.603 4.020 -6.831 1.00 97.56 215 ILE A O 1
ATOM 1762 N N . TRP A 1 216 ? 18.648 2.207 -7.668 1.00 97.69 216 TRP A N 1
ATOM 1763 C CA . TRP A 1 216 ? 19.707 2.946 -8.352 1.00 97.69 216 TRP A CA 1
ATOM 1764 C C . TRP A 1 216 ? 19.148 4.005 -9.310 1.00 97.69 216 TRP A C 1
ATOM 1766 O O . TRP A 1 216 ? 19.495 5.180 -9.194 1.00 97.69 216 TRP A O 1
ATOM 1776 N N . ALA A 1 217 ? 18.233 3.632 -10.209 1.00 97.69 217 ALA A N 1
ATOM 1777 C CA . ALA A 1 217 ? 17.647 4.568 -11.168 1.00 97.69 217 ALA A CA 1
ATOM 1778 C C . ALA A 1 217 ? 16.799 5.650 -10.478 1.00 97.69 217 ALA A C 1
ATOM 1780 O O . ALA A 1 217 ? 16.767 6.800 -10.919 1.00 97.69 217 ALA A O 1
ATOM 1781 N N . LEU A 1 218 ? 16.109 5.299 -9.387 1.00 95.88 218 LEU A N 1
ATOM 1782 C CA . LEU A 1 218 ? 15.331 6.240 -8.586 1.00 95.88 218 LEU A CA 1
ATOM 1783 C C . LEU A 1 218 ? 16.222 7.257 -7.864 1.00 95.88 218 LEU A C 1
ATOM 1785 O O . LEU A 1 218 ? 15.803 8.401 -7.682 1.00 95.88 218 LEU A O 1
ATOM 1789 N N . ASP A 1 219 ? 17.411 6.862 -7.427 1.00 96.44 219 ASP A N 1
ATOM 1790 C CA . ASP A 1 219 ? 18.355 7.771 -6.787 1.00 96.44 219 ASP A CA 1
ATOM 1791 C C . ASP A 1 219 ? 19.097 8.623 -7.814 1.00 96.44 219 ASP A C 1
ATOM 1793 O O . ASP A 1 219 ? 19.160 9.841 -7.648 1.00 96.44 219 ASP A O 1
ATOM 1797 N N . ASP A 1 220 ? 19.530 8.035 -8.929 1.00 96.88 220 ASP A N 1
ATOM 1798 C CA . ASP A 1 220 ? 20.143 8.759 -10.041 1.00 96.88 220 ASP A CA 1
ATOM 1799 C C . ASP A 1 220 ? 19.206 9.849 -10.595 1.00 96.88 220 ASP A C 1
ATOM 1801 O O . ASP A 1 220 ? 19.600 11.015 -10.661 1.00 96.88 220 ASP A O 1
ATOM 1805 N N . ILE A 1 221 ? 17.936 9.537 -10.892 1.00 94.19 221 ILE A N 1
ATOM 1806 C CA . ILE A 1 221 ? 16.995 10.514 -11.474 1.00 94.19 221 ILE A CA 1
ATOM 1807 C C . ILE A 1 221 ? 16.729 11.721 -10.554 1.00 94.19 221 ILE A C 1
ATOM 1809 O O . ILE A 1 221 ? 16.418 12.808 -11.042 1.00 94.19 221 ILE A O 1
ATOM 1813 N N . LYS A 1 222 ? 16.855 11.563 -9.226 1.00 93.25 222 LYS A N 1
ATOM 1814 C CA . LYS A 1 222 ? 16.695 12.664 -8.253 1.00 93.25 222 LYS A CA 1
ATOM 1815 C C . LYS A 1 222 ? 17.843 13.669 -8.314 1.00 93.25 222 LYS A C 1
ATOM 1817 O O . LYS A 1 222 ? 17.653 14.812 -7.910 1.00 93.25 222 LYS A O 1
ATOM 1822 N N . THR A 1 223 ? 19.019 13.250 -8.782 1.00 94.75 223 THR A N 1
ATOM 1823 C CA . THR A 1 223 ? 20.202 14.121 -8.889 1.00 94.75 223 THR A CA 1
ATOM 1824 C C . THR A 1 223 ? 20.177 15.007 -10.134 1.00 94.75 223 THR A C 1
ATOM 1826 O O . THR A 1 223 ? 20.901 16.000 -10.201 1.00 94.75 223 THR A O 1
ATOM 1829 N N . LYS A 1 224 ? 19.327 14.677 -11.113 1.00 92.50 224 LYS A N 1
ATOM 1830 C CA . LYS A 1 224 ? 19.288 15.342 -12.416 1.00 92.50 224 LYS A CA 1
ATOM 1831 C C . LYS A 1 224 ? 18.711 16.748 -12.313 1.00 92.50 224 LYS A C 1
ATOM 1833 O O . LYS A 1 224 ? 17.678 16.975 -11.681 1.00 92.50 224 LYS A O 1
ATOM 1838 N N . LYS A 1 225 ? 19.325 17.696 -13.021 1.00 94.31 225 LYS A N 1
ATOM 1839 C CA . LYS A 1 225 ? 18.728 19.016 -13.256 1.00 94.31 225 LYS A CA 1
ATOM 1840 C C . LYS A 1 225 ? 17.673 18.897 -14.350 1.00 94.31 225 LYS A C 1
ATOM 1842 O O . LYS A 1 225 ? 17.947 18.382 -15.431 1.00 94.31 225 LYS A O 1
ATOM 1847 N N . ILE A 1 226 ? 16.466 19.382 -14.080 1.00 91.25 226 ILE A N 1
ATOM 1848 C CA . ILE A 1 226 ? 15.364 19.327 -15.044 1.00 91.25 226 ILE A CA 1
ATOM 1849 C C . ILE A 1 226 ? 15.299 20.658 -15.787 1.00 91.25 226 ILE A C 1
ATOM 1851 O O . ILE A 1 226 ? 15.013 21.696 -15.188 1.00 91.25 226 ILE A O 1
ATOM 1855 N N . LEU A 1 227 ? 15.534 20.625 -17.097 1.00 88.00 227 LEU A N 1
ATOM 1856 C CA . LEU A 1 227 ? 15.220 21.745 -17.974 1.00 88.00 227 LEU A CA 1
ATOM 1857 C C . LEU A 1 227 ? 13.714 21.758 -18.191 1.00 88.00 227 LEU A C 1
ATOM 1859 O O . LEU A 1 227 ? 13.144 20.829 -18.767 1.00 88.00 227 LEU A O 1
ATOM 1863 N N . MET A 1 228 ? 13.068 22.811 -17.701 1.00 74.62 228 MET A N 1
ATOM 1864 C CA . MET A 1 228 ? 11.694 23.101 -18.081 1.00 74.62 228 MET A CA 1
ATOM 1865 C C . MET A 1 228 ? 11.698 23.412 -19.573 1.00 74.62 228 MET A C 1
ATOM 1867 O O . MET A 1 228 ? 12.336 24.376 -19.998 1.00 74.62 228 MET A O 1
ATOM 1871 N N . ASP A 1 229 ? 11.022 22.576 -20.358 1.00 63.00 229 ASP A N 1
ATOM 1872 C CA . ASP A 1 229 ? 10.801 22.865 -21.768 1.00 63.00 229 ASP A CA 1
ATOM 1873 C C . ASP A 1 229 ? 10.145 24.252 -21.871 1.00 63.00 229 ASP A C 1
ATOM 1875 O O . ASP A 1 229 ? 9.133 24.528 -21.219 1.00 63.00 229 ASP A O 1
ATOM 1879 N N . THR A 1 230 ? 10.731 25.147 -22.670 1.00 54.94 230 THR A N 1
ATOM 1880 C CA . THR A 1 230 ? 10.026 26.349 -23.118 1.00 54.94 230 THR A CA 1
ATOM 1881 C C . THR A 1 230 ? 8.742 25.892 -23.812 1.00 54.94 230 THR A C 1
ATOM 1883 O O . THR A 1 230 ? 8.789 24.911 -24.561 1.00 54.94 230 THR A O 1
ATOM 1886 N N . PRO A 1 231 ? 7.584 26.537 -23.582 1.00 50.94 231 PRO A N 1
ATOM 1887 C CA . PRO A 1 231 ? 6.350 26.062 -24.182 1.00 50.94 231 PRO A CA 1
ATOM 1888 C C . PRO A 1 231 ? 6.491 26.178 -25.702 1.00 50.94 231 PRO A C 1
ATOM 1890 O O . PRO A 1 231 ? 6.638 27.265 -26.252 1.00 50.94 231 PRO A O 1
ATOM 1893 N N . THR A 1 232 ? 6.539 25.028 -26.370 1.00 50.19 232 THR A N 1
ATOM 1894 C CA . THR A 1 232 ? 6.775 24.901 -27.817 1.00 50.19 232 THR A CA 1
ATOM 1895 C C . THR A 1 232 ? 5.469 24.858 -28.607 1.00 50.19 232 THR A C 1
ATOM 1897 O O . THR A 1 232 ? 5.493 24.646 -29.817 1.00 50.19 232 THR A O 1
ATOM 1900 N N . SER A 1 233 ? 4.323 25.055 -27.944 1.00 53.53 233 SER A N 1
ATOM 1901 C CA . SER A 1 233 ? 3.011 25.030 -28.584 1.00 53.53 233 SER A CA 1
ATOM 1902 C C . SER A 1 233 ? 2.155 26.234 -28.195 1.00 53.53 233 SER A C 1
ATOM 1904 O O . SER A 1 233 ? 2.155 26.666 -27.042 1.00 53.53 233 SER A O 1
ATOM 1906 N N . ASP A 1 234 ? 1.369 26.723 -29.155 1.00 54.91 234 ASP A N 1
ATOM 1907 C CA . ASP A 1 234 ? 0.402 27.815 -28.979 1.00 54.91 234 ASP A CA 1
ATOM 1908 C C . ASP A 1 234 ? -0.710 27.493 -27.955 1.00 54.91 234 ASP A C 1
ATOM 1910 O O . ASP A 1 234 ? -1.478 28.376 -27.570 1.00 54.91 234 ASP A O 1
ATOM 1914 N N . MET A 1 235 ? -0.824 26.239 -27.491 1.00 53.34 235 MET A N 1
ATOM 1915 C CA . MET A 1 235 ? -1.805 25.863 -26.466 1.00 53.34 235 MET A CA 1
ATOM 1916 C C . MET A 1 235 ? -1.449 26.398 -25.074 1.00 53.34 235 MET A C 1
ATOM 1918 O O . MET A 1 235 ? -2.366 26.725 -24.316 1.00 53.34 235 MET A O 1
ATOM 1922 N N . ASP A 1 236 ? -0.152 26.548 -24.788 1.00 59.16 236 ASP A N 1
ATOM 1923 C CA . ASP A 1 236 ? 0.396 27.044 -23.515 1.00 59.16 236 ASP A CA 1
ATOM 1924 C C . ASP A 1 236 ? 0.840 28.512 -23.604 1.00 59.16 236 ASP A C 1
ATOM 1926 O O . ASP A 1 236 ? 1.567 29.019 -22.748 1.00 59.16 236 ASP A O 1
ATOM 1930 N N . ALA A 1 237 ? 0.427 29.201 -24.667 1.00 65.94 237 ALA A N 1
ATOM 1931 C CA . ALA A 1 237 ? 0.736 30.601 -24.860 1.00 65.94 237 ALA A CA 1
ATOM 1932 C C . ALA A 1 237 ? 0.136 31.451 -23.725 1.00 65.94 237 ALA A C 1
ATOM 1934 O O . ALA A 1 237 ? -1.087 31.415 -23.530 1.00 65.94 237 ALA A O 1
ATOM 1935 N N . PRO A 1 238 ? 0.959 32.230 -22.996 1.00 72.75 238 PRO A N 1
ATOM 1936 C CA . PRO A 1 238 ? 0.451 33.157 -21.999 1.00 72.75 238 PRO A CA 1
ATOM 1937 C C . PRO A 1 238 ? -0.397 34.238 -22.674 1.00 72.75 238 PRO A C 1
ATOM 1939 O O . PRO A 1 238 ? -0.171 34.605 -23.834 1.00 72.75 238 PRO A O 1
ATOM 1942 N N . ASP A 1 239 ? -1.363 34.775 -21.937 1.00 82.56 239 ASP A N 1
ATOM 1943 C CA . ASP A 1 239 ? -2.122 35.932 -22.395 1.00 82.56 239 ASP A CA 1
ATOM 1944 C C . ASP A 1 239 ? -1.268 37.195 -22.262 1.00 82.56 239 ASP A C 1
ATOM 1946 O O . ASP A 1 239 ? -0.558 37.411 -21.278 1.00 82.56 239 ASP A O 1
ATOM 1950 N N . CYS A 1 240 ? -1.327 38.058 -23.274 1.00 78.31 240 CYS A N 1
ATOM 1951 C CA . CYS A 1 240 ? -0.593 39.311 -23.275 1.00 78.31 240 CYS A CA 1
ATOM 1952 C C . CYS A 1 240 ? -1.052 40.199 -22.111 1.00 78.31 240 CYS A C 1
ATOM 1954 O O . CYS A 1 240 ? -2.193 40.656 -22.087 1.00 78.31 240 CYS A O 1
ATOM 1956 N N . THR A 1 241 ? -0.135 40.564 -21.218 1.00 80.62 241 THR A N 1
ATOM 1957 C CA . THR A 1 241 ? -0.404 41.429 -20.052 1.00 80.62 241 THR A CA 1
ATOM 1958 C C . THR A 1 241 ? -0.948 42.818 -20.407 1.00 80.62 241 THR A C 1
ATOM 1960 O O . THR A 1 241 ? -1.503 43.501 -19.551 1.00 80.62 241 THR A O 1
ATOM 1963 N N . ARG A 1 242 ? -0.817 43.244 -21.671 1.00 79.69 242 ARG A N 1
ATOM 1964 C CA . ARG A 1 242 ? -1.302 44.538 -22.164 1.00 79.69 242 ARG A CA 1
ATOM 1965 C C . ARG A 1 242 ? -2.701 44.492 -22.779 1.00 79.69 242 ARG A C 1
ATOM 1967 O O . ARG A 1 242 ? -3.406 45.492 -22.718 1.00 79.69 242 ARG A O 1
ATOM 1974 N N . CYS A 1 243 ? -3.083 43.394 -23.433 1.00 85.19 243 CYS A N 1
ATOM 1975 C CA . CYS A 1 243 ? -4.341 43.340 -24.196 1.00 85.19 243 CYS A CA 1
ATOM 1976 C C . CYS A 1 243 ? -5.142 42.042 -24.041 1.00 85.19 243 CYS A C 1
ATOM 1978 O O . CYS A 1 243 ? -6.164 41.891 -24.700 1.00 85.19 243 CYS A O 1
ATOM 1980 N N . GLY A 1 244 ? -4.680 41.099 -23.218 1.00 78.62 244 GLY A N 1
ATOM 1981 C CA . GLY A 1 244 ? -5.354 39.830 -22.939 1.00 78.62 244 GLY A CA 1
ATOM 1982 C C . GLY A 1 244 ? -5.357 38.825 -24.092 1.00 78.62 244 GLY A C 1
ATOM 1983 O O . GLY A 1 244 ? -5.854 37.722 -23.920 1.00 78.62 244 GLY A O 1
ATOM 1984 N N . ASN A 1 245 ? -4.813 39.171 -25.263 1.00 80.50 245 ASN A N 1
ATOM 1985 C CA . ASN A 1 245 ? -4.747 38.241 -26.388 1.00 80.50 245 ASN A CA 1
ATOM 1986 C C . ASN A 1 245 ? -3.629 37.217 -26.202 1.00 80.50 245 ASN A C 1
ATOM 1988 O O . ASN A 1 245 ? -2.511 37.573 -25.815 1.00 80.50 245 ASN A O 1
ATOM 1992 N N . ARG A 1 246 ? -3.926 35.975 -26.582 1.00 79.44 246 ARG A N 1
ATOM 1993 C CA . ARG A 1 246 ? -2.988 34.856 -26.562 1.00 79.44 246 ARG A CA 1
ATOM 1994 C C . ARG A 1 246 ? -1.748 35.167 -27.407 1.00 79.44 246 ARG A C 1
ATOM 1996 O O . ARG A 1 246 ? -1.853 35.619 -28.550 1.00 79.44 246 ARG A O 1
ATOM 2003 N N . MET A 1 247 ? -0.569 34.994 -26.813 1.00 81.38 247 MET A N 1
ATOM 2004 C CA . MET A 1 247 ? 0.703 35.304 -27.469 1.00 81.38 247 MET A CA 1
ATOM 2005 C C . MET A 1 247 ? 1.114 34.211 -28.468 1.00 81.38 247 MET A C 1
ATOM 2007 O O . MET A 1 247 ? 0.664 33.077 -28.395 1.00 81.38 247 MET A O 1
ATOM 2011 N N . THR A 1 248 ? 1.992 34.549 -29.408 1.00 76.06 248 THR A N 1
ATOM 2012 C CA . THR A 1 248 ? 2.573 33.609 -30.383 1.00 76.06 248 THR A CA 1
ATOM 2013 C C . THR A 1 248 ? 4.080 33.530 -30.187 1.00 76.06 248 THR A C 1
ATOM 2015 O O . THR A 1 248 ? 4.720 34.558 -29.934 1.00 76.06 248 THR A O 1
ATOM 2018 N N . TYR A 1 249 ? 4.662 32.336 -30.295 1.00 72.75 249 TYR A N 1
ATOM 2019 C CA . TYR A 1 249 ? 6.100 32.155 -30.103 1.00 72.75 249 TYR A CA 1
ATOM 2020 C C . TYR A 1 249 ? 6.878 32.468 -31.387 1.00 72.75 249 TYR A C 1
ATOM 2022 O O . TYR A 1 249 ? 6.546 31.998 -32.473 1.00 72.75 249 TYR A O 1
ATOM 2030 N N . SER A 1 250 ? 7.938 33.269 -31.271 1.00 69.38 250 SER A N 1
ATOM 2031 C CA . SER A 1 250 ? 8.834 33.618 -32.378 1.00 69.38 250 SER A CA 1
ATOM 2032 C C . SER A 1 250 ? 10.289 33.324 -32.010 1.00 69.38 250 SER A C 1
ATOM 2034 O O . SER A 1 250 ? 10.598 33.053 -30.852 1.00 69.38 250 SER A O 1
ATOM 2036 N N . LYS A 1 251 ? 11.218 33.451 -32.972 1.00 61.44 251 LYS A N 1
ATOM 2037 C CA . LYS A 1 251 ? 12.670 33.294 -32.727 1.00 61.44 251 LYS A CA 1
ATOM 2038 C C . LYS A 1 251 ? 13.213 34.166 -31.580 1.00 61.44 251 LYS A C 1
ATOM 2040 O O . LYS A 1 251 ? 14.268 33.848 -31.048 1.00 61.44 251 LYS A O 1
ATOM 2045 N N . ASN A 1 252 ? 12.493 35.223 -31.196 1.00 63.12 252 ASN A N 1
ATOM 2046 C CA . ASN A 1 252 ? 12.882 36.171 -30.152 1.00 63.12 252 ASN A CA 1
ATOM 2047 C C . ASN A 1 252 ? 11.967 36.103 -28.909 1.00 63.12 252 ASN A C 1
ATOM 2049 O O . ASN A 1 252 ? 11.818 37.108 -28.221 1.00 63.12 252 ASN A O 1
ATOM 2053 N N . GLY A 1 253 ? 11.319 34.960 -28.650 1.00 73.75 253 GLY A N 1
ATOM 2054 C CA . GLY A 1 253 ? 10.407 34.767 -27.516 1.00 73.75 253 GLY A CA 1
ATOM 2055 C C . GLY A 1 253 ? 8.935 35.031 -27.850 1.00 73.75 253 GLY A C 1
ATOM 2056 O O . GLY A 1 253 ? 8.549 35.122 -29.025 1.00 73.75 253 GLY A O 1
ATOM 2057 N N . TRP A 1 254 ? 8.102 35.128 -26.809 1.00 78.50 254 TRP A N 1
ATOM 2058 C CA . TRP A 1 254 ? 6.664 35.368 -26.941 1.00 78.50 254 TRP A CA 1
ATOM 2059 C C . TRP A 1 254 ? 6.403 36.781 -27.453 1.00 78.50 254 TRP A C 1
ATOM 2061 O O . TRP A 1 254 ? 6.879 37.760 -26.877 1.00 78.50 254 TRP A O 1
ATOM 2071 N N . ARG A 1 255 ? 5.593 36.907 -28.506 1.00 82.38 255 ARG A N 1
ATOM 2072 C CA . ARG A 1 255 ? 5.072 38.194 -28.980 1.00 82.38 255 ARG A CA 1
ATOM 2073 C C . ARG A 1 255 ? 3.564 38.171 -29.102 1.00 82.38 255 ARG A C 1
ATOM 2075 O O . ARG A 1 255 ? 2.985 37.211 -29.599 1.00 82.38 255 ARG A O 1
ATOM 2082 N N . CYS A 1 256 ? 2.934 39.267 -28.699 1.00 81.12 256 CYS A N 1
ATOM 2083 C CA . CYS A 1 256 ? 1.527 39.483 -28.978 1.00 81.12 256 CYS A CA 1
ATOM 2084 C C . CYS A 1 256 ? 1.347 39.863 -30.459 1.00 81.12 256 CYS A C 1
ATOM 2086 O O . CYS A 1 256 ? 1.917 40.874 -30.883 1.00 81.12 256 CYS A O 1
ATOM 2088 N N . PRO A 1 257 ? 0.532 39.125 -31.235 1.00 79.00 257 PRO A N 1
ATOM 2089 C CA . PRO A 1 257 ? 0.310 39.428 -32.649 1.00 79.00 257 PRO A CA 1
ATOM 2090 C C . PRO A 1 257 ? -0.485 40.724 -32.866 1.00 79.00 257 PRO A C 1
ATOM 2092 O O . PRO A 1 257 ? -0.431 41.297 -33.947 1.00 79.00 257 PRO A O 1
ATOM 2095 N N . ILE A 1 258 ? -1.206 41.200 -31.844 1.00 82.44 258 ILE A N 1
ATOM 2096 C CA . ILE A 1 258 ? -2.086 42.370 -31.951 1.00 82.44 258 ILE A CA 1
ATOM 2097 C C . ILE A 1 258 ? -1.363 43.665 -31.581 1.00 82.44 258 ILE A C 1
ATOM 2099 O O . ILE A 1 258 ? -1.422 44.641 -32.320 1.00 82.44 258 ILE A O 1
ATOM 2103 N N . CYS A 1 259 ? -0.680 43.697 -30.435 1.00 85.25 259 CYS A N 1
ATOM 2104 C CA . CYS A 1 259 ? -0.072 44.931 -29.922 1.00 85.25 259 CYS A CA 1
ATOM 2105 C C . CYS A 1 259 ? 1.461 44.952 -29.996 1.00 85.25 259 CYS A C 1
ATOM 2107 O O . CYS A 1 259 ? 2.074 45.949 -29.618 1.00 85.25 259 CYS A O 1
ATOM 2109 N N . GLY A 1 260 ? 2.088 43.859 -30.445 1.00 78.88 260 GLY A N 1
ATOM 2110 C CA . GLY A 1 260 ? 3.537 43.759 -30.626 1.00 78.88 260 GLY A CA 1
ATOM 2111 C C . GLY A 1 260 ? 4.358 43.636 -29.338 1.00 78.88 260 GLY 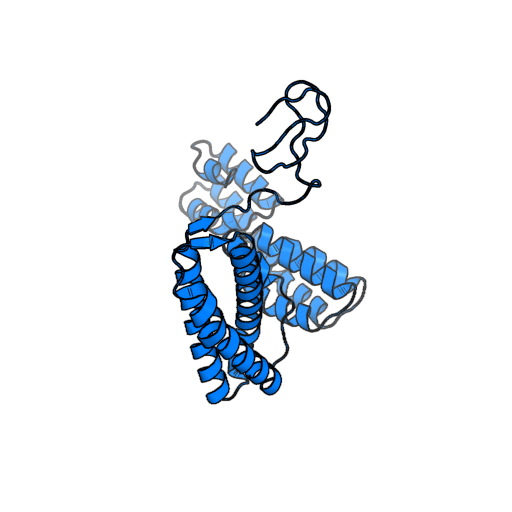A C 1
ATOM 2112 O O . GLY A 1 260 ? 5.581 43.553 -29.420 1.00 78.88 260 GLY A O 1
ATOM 2113 N N . SER A 1 261 ? 3.725 43.609 -28.159 1.00 78.69 261 SER A N 1
ATOM 2114 C CA . SER A 1 261 ? 4.414 43.437 -26.874 1.00 78.69 261 SER A CA 1
ATOM 2115 C C . SER A 1 261 ? 5.145 42.092 -26.804 1.00 78.69 261 SER A C 1
ATOM 2117 O O . SER A 1 261 ? 4.565 41.057 -27.138 1.00 78.69 261 SER A O 1
ATOM 2119 N N . SER A 1 262 ? 6.405 42.120 -26.367 1.00 75.62 262 SER A N 1
ATOM 2120 C CA . SER A 1 262 ? 7.248 40.942 -26.133 1.00 75.62 262 SER A CA 1
ATOM 2121 C C . SER A 1 262 ? 7.352 40.615 -24.646 1.00 75.62 262 SER A C 1
ATOM 2123 O O . SER A 1 262 ? 7.294 41.536 -23.827 1.00 75.62 262 SER A O 1
ATOM 2125 N N . HIS A 1 263 ? 7.533 39.334 -24.324 1.00 62.41 263 HIS A N 1
ATOM 2126 C CA . HIS A 1 263 ? 7.726 38.846 -22.959 1.00 62.41 263 HIS A CA 1
ATOM 2127 C C . HIS A 1 263 ? 9.050 38.108 -22.787 1.00 62.41 263 HIS A C 1
ATOM 2129 O O . HIS A 1 263 ? 9.453 37.407 -23.746 1.00 62.41 263 HIS A O 1
#

Radius of gyration: 26.73 Å; chains: 1; bounding box: 51×65×71 Å

Secondary structure (DSSP, 8-state):
-TTGGGGG-S-HHHHHHHHHHHHHHT-GGGHHHHHHHHHHS-HHHHHHHHHHHHHHHHHHHTHHHHHHHHHH--THHHHHHHHHHHHH--GGGHHHHHHHHHH--HHHHHHHHHHHHHHHHT-HHHHTTHHHHTSPPPPP-HHHHHHHHHHHHIIIIIIIIIIIIT-SEEEHHHHHHHHHHHHHHHHHHHHHHTTGGGS-HHHHHHHHHHHHHHHHHHHHHHHSEEEPPP--SGGGPPBPTTT-PBPEEETTEEE-TTT--B-

Sequence (263 aa):
DMLQRYLKNSDQRVKIEVITLLTNLRERQAIGDIKELRITSNENVSNACVGFLYTMDTVDDYIPDLMDILKHKRGSEFRNAAARMRSVGREEDIPELRKIYGQVDGEMREQMRECIEGIIDRTPSLSKKKRMLLSVPVFPDEDRFMSFADNTSVYLDIRYRDNVSEMDTISSRTYNNVAKALKKIQIRLFNEEVNLKYYSDEAKAAYNEINDLFIWALDDIKTKKILMDTPTSDMDAPDCTRCGNRMTYSKNGWRCPICGSSH